Protein AF-A0A9D7DBP1-F1 (afdb_monomer)

pLDDT: mean 87.7, std 11.53, range [38.97, 98.25]

Mean predicted aligned error: 14.3 Å

Solvent-accessible surface area (backbone atoms only — not comparable to full-atom values): 16448 Å² total; per-residue (Å²): 89,80,49,74,50,69,28,74,46,27,30,37,37,44,31,25,43,90,39,35,78,33,40,24,27,38,41,32,28,29,70,53,97,92,58,66,43,83,74,48,59,26,64,60,28,88,97,28,53,55,38,5,14,44,38,73,47,80,33,54,60,76,40,60,34,39,37,38,47,46,36,55,91,85,42,74,72,65,67,38,83,46,77,49,76,42,78,55,76,68,66,42,81,23,35,36,68,91,45,38,45,77,52,73,73,30,50,72,94,57,80,75,63,44,80,48,57,30,51,51,27,76,63,85,84,74,83,60,53,89,86,43,70,82,60,59,80,19,34,30,24,30,30,37,54,42,51,74,12,43,49,34,39,41,41,52,44,56,67,68,15,74,49,36,24,42,34,39,26,60,46,73,92,70,53,69,64,73,54,66,48,74,73,52,82,58,70,42,81,43,81,48,65,53,63,34,62,35,36,41,40,40,31,34,66,27,82,87,32,30,28,33,28,37,40,35,44,26,22,54,60,70,78,61,72,66,65,51,46,30,86,82,69,46,71,49,46,70,39,57,68,70,20,65,48,56,37,34,41,33,57,32,49,84,36,54,32,41,33,37,21,44,88,87,66,51,78,78,48,74,46,72,38,82,74,34,52,56,45,77,43,81,43,65,87,56,68,66,45,65,37,38,35,22,37,72,85,40,62,48,50,69,46,38,36,94

Nearest PDB structures (foldseek):
  5iku-assembly1_A  TM=4.385E-01  e=2.210E-08  Hathewaya histolytica
  5sv5-assembly1_A  TM=7.227E-01  e=1.924E-04  Bacillus anthracis
  1nqj-assembly2_B  TM=7.139E-01  e=4.501E-03  Hathewaya histolytica
  1spp-assembly1_B  TM=4.708E-01  e=6.403E-02  Sus scrofa
  8ivx-assembly1_A  TM=1.926E-01  e=3.892E-02  Homo sapiens

Secondary structure (DSSP, 8-state):
-EEEEE--SSEEEEE-TTS-SS-EEEEEEES-TTSPEEEEEESS-TT-TTS--EEEEE--TT-EEEEEEEESTT-------EEEEEPPPPPPTT-STTSPEEPPPEETT---PEEEE-TT------PPPTTSTTS--EEEEEEEE-TT-SEEEEEEEESSSS--EEEEES-SSS--EEEEESS--SPEEEE--TT-EEEEEEEE--TTS--EEEEEEEE--TTS------TTSPPPEEESSSBSSEEEEE--TT--EEEEEETT--EEEEEE-TT-S-EEEE-TTSPSEEEEEEETTEEEEEEEE-

Sequence (306 aa):
MWYNFIGTGDDVTMSTCSGTGFDTKISVFTGPCNALTCVSGSDDAPNCPGNGSSTVFHTIAGTEYFVMVHGYDQSQGAFTLTMTCTAPCAPVENDNCTNPTPLTLQLTGGCETSTGTNECAFATGVPNPPCDPWGNIVDTWYSFNSSWATNLTLSLEAVDAEFVNAAIYTACDAPEYIECWTGVDAPIALNVPANTELLLRIWNGGGVDAGTYNVCVEGDFNVGVSASTGSAGQLIQLYPVPVRDVLTAQPLDGIATLTVVDLQGRTLMSTSTNGLRSAQLDVNTLAPGSYVLLGDGSMVGRFVKE

Foldseek 3Di:
DKDKDFAAQWKKKKKQQVFDQEFKKKWKWFDDPVDTDTFDIFRADPPRPHNITMDIGGHDGGTMMMMDMDHDPHIDDDTDIDMDTDNQPDADQQLAQVRAAEAEAAAVVGDPWDKDWLARSPDDDDQDDPVCRPAQKRKGKYKYFQAQFQKKKKDKFDDQAPFKKKWKAQGRPDGPTQDIGDRDPGIDIGGHHHGGMMMMMMTDRPDNRTTMMIIHMYGPDCCPPPAPQAVPGDAWDWPDFQDEFKIKIFQNRNFQKKFKAAPVRDTDDMDGPNRHRMDIDGCNVPDFAKIFIAGPNHTRGIGTYD

Structure (mmCIF, N/CA/C/O backbone):
data_AF-A0A9D7DBP1-F1
#
_entry.id   AF-A0A9D7DBP1-F1
#
loop_
_atom_site.group_PDB
_atom_site.id
_atom_site.type_symbol
_atom_site.label_atom_id
_atom_site.label_alt_id
_atom_site.label_comp_id
_atom_site.label_asym_id
_atom_site.label_entity_id
_atom_site.label_seq_id
_atom_site.pdbx_PDB_ins_code
_atom_site.Cartn_x
_atom_site.Cartn_y
_atom_site.Cartn_z
_atom_site.occupancy
_atom_site.B_iso_or_equiv
_atom_site.auth_seq_i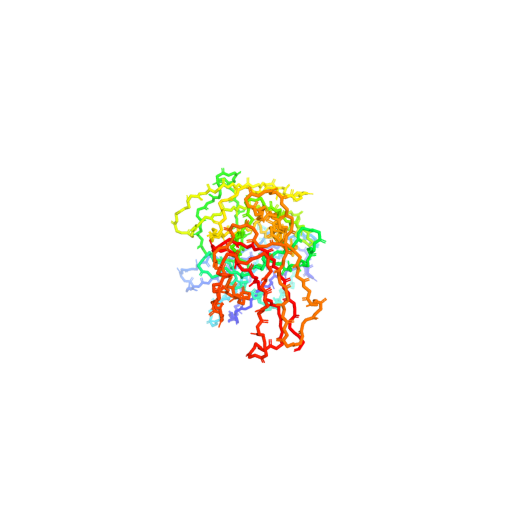d
_atom_site.auth_comp_id
_atom_site.auth_asym_id
_atom_site.auth_atom_id
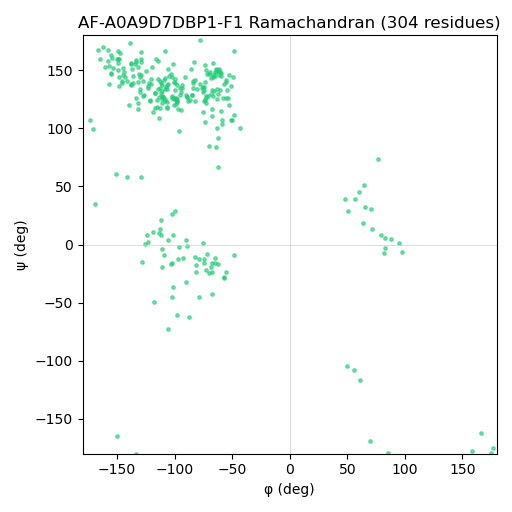_atom_site.pdbx_PDB_model_num
ATOM 1 N N . MET A 1 1 ? 18.902 -3.011 -37.489 1.00 93.88 1 MET A N 1
ATOM 2 C CA . MET A 1 1 ? 19.910 -3.877 -36.841 1.00 93.88 1 MET A CA 1
ATOM 3 C C . MET A 1 1 ? 19.234 -4.690 -35.752 1.00 93.88 1 MET A C 1
ATOM 5 O O . MET A 1 1 ? 18.354 -4.147 -35.097 1.00 93.88 1 MET A O 1
ATOM 9 N N . TRP A 1 2 ? 19.620 -5.955 -35.578 1.00 96.19 2 TRP A N 1
ATOM 10 C CA . TRP A 1 2 ? 19.076 -6.847 -34.547 1.00 96.19 2 TRP A CA 1
ATOM 11 C C . TRP A 1 2 ? 20.134 -7.163 -33.491 1.00 96.19 2 TRP A C 1
ATOM 13 O O . TRP A 1 2 ? 21.287 -7.419 -33.836 1.00 96.19 2 TRP A O 1
ATOM 23 N N . TYR A 1 3 ? 19.713 -7.176 -32.233 1.00 97.62 3 TYR A N 1
ATOM 24 C CA . TYR A 1 3 ? 20.490 -7.565 -31.060 1.00 97.62 3 TYR A CA 1
ATOM 25 C C . TYR A 1 3 ? 19.686 -8.587 -30.255 1.00 97.62 3 TYR A C 1
ATOM 27 O O . TYR A 1 3 ? 18.460 -8.617 -30.366 1.00 97.62 3 TYR A O 1
ATOM 35 N N . ASN A 1 4 ? 20.348 -9.404 -29.439 1.00 96.88 4 ASN A N 1
ATOM 36 C CA . ASN A 1 4 ? 19.671 -10.251 -28.463 1.00 96.88 4 ASN A CA 1
ATOM 37 C C . ASN A 1 4 ? 20.348 -10.174 -27.095 1.00 96.88 4 ASN A C 1
ATOM 39 O O . ASN A 1 4 ? 21.507 -9.773 -26.976 1.00 96.88 4 ASN A O 1
ATOM 43 N N . PHE A 1 5 ? 19.594 -10.534 -26.064 1.00 97.62 5 PHE A N 1
ATOM 44 C CA . PHE A 1 5 ? 20.104 -10.721 -24.714 1.00 97.62 5 PHE A CA 1
ATOM 45 C C . PHE A 1 5 ? 19.199 -11.689 -23.942 1.00 97.62 5 PHE A C 1
ATOM 47 O O . PHE A 1 5 ? 18.061 -11.947 -24.341 1.00 97.62 5 PHE A O 1
ATOM 54 N N . ILE A 1 6 ? 19.713 -12.226 -22.836 1.00 97.81 6 ILE A N 1
ATOM 55 C CA . ILE A 1 6 ? 18.945 -13.072 -21.919 1.00 97.81 6 ILE A CA 1
ATOM 56 C C . ILE A 1 6 ? 18.479 -12.218 -20.742 1.00 97.81 6 ILE A C 1
ATOM 58 O O . ILE A 1 6 ? 19.299 -11.570 -20.092 1.00 97.81 6 ILE A O 1
ATOM 62 N N . GLY A 1 7 ? 17.174 -12.224 -20.481 1.00 96.56 7 GLY A N 1
ATOM 63 C CA . GLY A 1 7 ? 16.564 -11.530 -19.354 1.00 96.56 7 GLY A CA 1
ATOM 64 C C . GLY A 1 7 ? 17.073 -12.049 -18.014 1.00 96.56 7 GLY A C 1
ATOM 65 O O . GLY A 1 7 ? 17.350 -13.242 -17.855 1.00 96.56 7 GLY A O 1
ATOM 66 N N . THR A 1 8 ? 17.180 -11.151 -17.042 1.00 95.62 8 THR A N 1
ATOM 67 C CA . THR A 1 8 ? 17.675 -11.445 -15.688 1.00 95.62 8 THR A CA 1
ATOM 68 C C . THR A 1 8 ? 16.579 -11.394 -14.629 1.00 95.62 8 THR A C 1
ATOM 70 O O . THR A 1 8 ? 16.828 -11.825 -13.508 1.00 95.62 8 THR A O 1
ATOM 73 N N . GLY A 1 9 ? 15.371 -10.933 -14.973 1.00 90.69 9 GLY A N 1
ATOM 74 C CA . GLY A 1 9 ? 14.370 -10.531 -13.979 1.00 90.69 9 GLY A CA 1
ATOM 75 C C . GLY A 1 9 ? 14.352 -9.020 -13.739 1.00 90.69 9 GLY A C 1
ATOM 76 O O . GLY A 1 9 ? 13.499 -8.535 -13.011 1.00 90.69 9 GLY A O 1
ATOM 77 N N . ASP A 1 10 ? 15.295 -8.286 -14.333 1.00 94.19 10 ASP A N 1
ATOM 78 C CA . ASP A 1 10 ? 15.420 -6.839 -14.184 1.00 94.19 10 ASP A CA 1
ATOM 79 C C . ASP A 1 10 ? 14.497 -6.082 -15.140 1.00 94.19 10 ASP A C 1
ATOM 81 O O . ASP A 1 10 ? 14.135 -6.587 -16.214 1.00 94.19 10 ASP A O 1
ATOM 85 N N . ASP A 1 11 ? 14.191 -4.838 -14.775 1.00 93.31 11 ASP A N 1
ATOM 86 C CA . ASP A 1 11 ? 13.673 -3.853 -15.712 1.00 93.31 11 ASP A CA 1
ATOM 87 C C . ASP A 1 11 ? 14.821 -3.377 -16.598 1.00 93.31 11 ASP A C 1
ATOM 89 O O . ASP A 1 11 ? 15.872 -2.916 -16.140 1.00 93.31 11 ASP A O 1
ATOM 93 N N . VAL A 1 12 ? 14.628 -3.526 -17.903 1.00 96.50 12 VAL A N 1
ATOM 94 C CA . VAL A 1 12 ? 15.635 -3.209 -18.907 1.00 96.50 12 VAL A CA 1
ATOM 95 C C . VAL A 1 12 ? 15.216 -1.958 -19.653 1.00 96.50 12 VAL A C 1
ATOM 97 O O . VAL A 1 12 ? 14.159 -1.915 -20.279 1.00 96.50 12 VAL A O 1
ATOM 100 N N . THR A 1 13 ? 16.091 -0.955 -19.639 1.00 96.44 13 THR A N 1
ATOM 101 C CA . THR A 1 13 ? 15.972 0.230 -20.489 1.00 96.44 13 THR A CA 1
ATOM 102 C C . THR A 1 13 ? 16.858 0.075 -21.716 1.00 96.44 13 THR A C 1
ATOM 104 O O . THR A 1 13 ? 18.071 -0.108 -21.597 1.00 96.44 13 THR A O 1
ATOM 107 N N . MET A 1 14 ? 16.258 0.184 -22.899 1.00 96.94 14 MET A N 1
ATOM 108 C CA . MET A 1 14 ? 16.947 0.249 -24.189 1.00 96.94 14 MET A CA 1
ATOM 109 C C . MET A 1 14 ? 16.835 1.667 -24.735 1.00 96.94 14 MET A C 1
ATOM 111 O O . MET A 1 14 ? 15.721 2.164 -24.877 1.00 96.94 14 MET A O 1
ATOM 115 N N . SER A 1 15 ? 17.959 2.308 -25.063 1.00 96.56 15 SER A N 1
ATOM 116 C CA . SER A 1 15 ? 17.975 3.709 -25.506 1.00 96.56 15 SER A CA 1
ATOM 117 C C . SER A 1 15 ? 18.984 3.976 -26.622 1.00 96.56 15 SER A C 1
ATOM 119 O O . SER A 1 15 ? 20.100 3.458 -26.596 1.00 96.56 15 SER A O 1
ATOM 121 N N . THR A 1 16 ? 18.605 4.816 -27.588 1.00 96.12 16 THR A N 1
ATOM 122 C CA . THR A 1 16 ? 19.492 5.376 -28.624 1.00 96.12 16 THR A CA 1
ATOM 123 C C . THR A 1 16 ? 19.835 6.853 -28.403 1.00 96.12 16 THR A C 1
ATOM 125 O O . THR A 1 16 ? 20.536 7.469 -29.210 1.00 96.12 16 THR A O 1
ATOM 128 N N . CYS A 1 17 ? 19.383 7.437 -27.291 1.00 93.94 17 CYS A N 1
ATOM 129 C CA . CYS A 1 17 ? 19.387 8.885 -27.073 1.00 93.94 17 CYS A CA 1
ATOM 130 C C . CYS A 1 17 ? 20.786 9.504 -26.909 1.00 93.94 17 CYS A C 1
ATOM 132 O O . CYS A 1 17 ? 20.955 10.706 -27.089 1.00 93.94 17 CYS A O 1
ATOM 134 N N . SER A 1 18 ? 21.801 8.702 -26.581 1.00 87.75 18 SER A N 1
ATOM 135 C CA . SER A 1 18 ? 23.173 9.169 -26.337 1.00 87.75 18 SER A CA 1
ATOM 136 C C . SER A 1 18 ? 24.056 9.220 -27.589 1.00 87.75 18 SER A C 1
ATOM 138 O O . SER A 1 18 ? 25.216 9.626 -27.499 1.00 87.75 18 SER A O 1
ATOM 140 N N . GLY A 1 19 ? 23.552 8.821 -28.762 1.00 78.62 19 GLY A N 1
ATOM 141 C CA . GLY A 1 19 ? 24.409 8.731 -29.943 1.00 78.62 19 GLY A CA 1
ATOM 142 C C . GLY A 1 19 ? 23.701 8.514 -31.266 1.00 78.62 19 GLY A C 1
ATOM 143 O O . GLY A 1 19 ? 24.259 7.810 -32.101 1.00 78.62 19 GLY A O 1
ATOM 144 N N . THR A 1 20 ? 22.508 9.077 -31.471 1.00 83.25 20 THR A N 1
ATOM 145 C CA . THR A 1 20 ? 21.853 9.064 -32.787 1.00 83.25 20 THR A CA 1
ATOM 146 C C . THR A 1 20 ? 21.982 10.404 -33.516 1.00 83.25 20 THR A C 1
ATOM 148 O O . THR A 1 20 ? 21.974 11.470 -32.903 1.00 83.25 20 THR A O 1
ATOM 151 N N . GLY A 1 21 ? 22.121 10.340 -34.843 1.00 82.81 21 GLY A N 1
ATOM 152 C CA . GLY A 1 21 ? 22.032 11.492 -35.749 1.00 82.81 21 GLY A CA 1
ATOM 153 C C . GLY A 1 21 ? 20.802 11.459 -36.662 1.00 82.81 21 GLY A C 1
ATOM 154 O O . GLY A 1 21 ? 20.735 12.238 -37.610 1.00 82.81 21 GLY A O 1
ATOM 155 N N . PHE A 1 22 ? 19.880 10.524 -36.428 1.00 90.25 22 PHE A N 1
ATOM 156 C CA . PHE A 1 22 ? 18.672 10.318 -37.219 1.00 90.25 22 PHE A CA 1
ATOM 157 C C . PHE A 1 22 ? 17.536 9.774 -36.349 1.00 90.25 22 PHE A C 1
ATOM 159 O O . PHE A 1 22 ? 17.764 9.285 -35.244 1.00 90.25 22 PHE A O 1
ATOM 166 N N . ASP A 1 23 ? 16.334 9.819 -36.905 1.00 93.38 23 ASP A N 1
ATOM 167 C CA . ASP A 1 23 ? 15.114 9.337 -36.274 1.00 93.38 23 ASP A CA 1
ATOM 168 C C . ASP A 1 23 ? 15.134 7.806 -36.121 1.00 93.38 23 ASP A C 1
ATOM 170 O O . ASP A 1 23 ? 15.130 7.066 -37.114 1.00 93.38 23 ASP A O 1
ATOM 174 N N . THR A 1 24 ? 15.242 7.340 -34.874 1.00 95.69 24 THR A N 1
ATOM 175 C CA . THR A 1 24 ? 15.404 5.919 -34.530 1.00 95.69 24 THR A CA 1
ATOM 176 C C . THR A 1 24 ? 14.147 5.356 -33.895 1.00 95.69 24 THR A C 1
ATOM 178 O O . THR A 1 24 ? 13.570 5.984 -33.022 1.00 95.69 24 THR A O 1
ATOM 181 N N . LYS A 1 25 ? 13.841 4.097 -34.210 1.00 96.69 25 LYS A N 1
ATOM 182 C CA . LYS A 1 25 ? 12.832 3.247 -33.580 1.00 96.69 25 LYS A CA 1
ATOM 183 C C . LYS A 1 25 ? 13.479 2.062 -32.874 1.00 96.69 25 LYS A C 1
ATOM 185 O O . LYS A 1 25 ? 14.413 1.444 -33.397 1.00 96.69 25 LYS A O 1
ATOM 190 N N . ILE A 1 26 ? 12.926 1.691 -31.723 1.00 97.75 26 ILE A N 1
ATOM 191 C CA . ILE A 1 26 ? 13.250 0.458 -30.998 1.00 97.75 26 ILE A CA 1
ATOM 192 C C . ILE A 1 26 ? 12.014 -0.441 -30.988 1.00 97.75 26 ILE A C 1
ATOM 194 O O . ILE A 1 26 ? 10.904 -0.001 -30.700 1.00 97.75 26 ILE A O 1
ATOM 198 N N . SER A 1 27 ? 12.196 -1.724 -31.281 1.00 97.75 27 SER A N 1
ATOM 199 C CA . SER A 1 27 ? 11.158 -2.745 -31.118 1.00 97.75 27 SER A CA 1
ATOM 200 C C . SER A 1 27 ? 11.751 -3.958 -30.416 1.00 97.75 27 SER A C 1
ATOM 202 O O . SER A 1 27 ? 12.778 -4.481 -30.844 1.00 97.75 27 SER A O 1
ATOM 204 N N . VAL A 1 28 ? 11.126 -4.382 -29.324 1.00 98.25 28 VAL A N 1
ATOM 205 C CA . VAL A 1 28 ? 11.585 -5.470 -28.462 1.00 98.25 28 VAL A CA 1
ATOM 206 C C . VAL A 1 28 ? 10.619 -6.635 -28.587 1.00 98.25 28 VAL A C 1
ATOM 208 O O . VAL A 1 28 ? 9.407 -6.467 -28.452 1.00 98.25 28 VAL A O 1
ATOM 211 N N . PHE A 1 29 ? 11.160 -7.825 -28.810 1.00 98.25 29 PHE A N 1
ATOM 212 C CA . PHE A 1 29 ? 10.401 -9.049 -28.998 1.00 98.25 29 PHE A CA 1
ATOM 213 C C . PHE A 1 29 ? 10.906 -10.173 -28.099 1.00 98.25 29 PHE A C 1
ATOM 215 O O . PHE A 1 29 ? 12.057 -10.175 -27.670 1.00 98.25 29 PHE A O 1
ATOM 222 N N . THR A 1 30 ? 10.057 -11.169 -27.883 1.00 97.94 30 THR A N 1
ATOM 223 C CA . THR A 1 30 ? 10.429 -12.488 -27.360 1.00 97.94 30 THR A CA 1
ATOM 224 C C . THR A 1 30 ? 9.760 -13.585 -28.194 1.00 97.94 30 THR A C 1
ATOM 226 O O . THR A 1 30 ? 9.030 -13.295 -29.143 1.00 97.94 30 THR A O 1
ATOM 229 N N . GLY A 1 31 ? 9.993 -14.848 -27.850 1.00 95.75 31 GLY A N 1
ATOM 230 C CA . GLY A 1 31 ? 9.491 -16.001 -28.591 1.00 95.75 31 GLY A CA 1
ATOM 231 C C . GLY A 1 31 ? 10.401 -16.405 -29.756 1.00 95.75 31 GLY A C 1
ATOM 232 O O . GLY A 1 31 ? 11.470 -15.831 -29.958 1.00 95.75 31 GLY A O 1
ATOM 233 N N . PRO A 1 32 ? 10.021 -17.442 -30.516 1.00 93.38 32 PRO A N 1
ATOM 234 C CA . PRO A 1 32 ? 10.853 -17.961 -31.593 1.00 93.38 32 PRO A CA 1
ATOM 235 C C . PRO A 1 32 ? 10.858 -17.013 -32.803 1.00 93.38 32 PRO A C 1
ATOM 237 O O . PRO A 1 32 ? 9.886 -16.305 -33.059 1.00 93.38 32 PRO A O 1
ATOM 240 N N . CYS A 1 33 ? 11.916 -17.055 -33.620 1.00 89.50 33 CYS A N 1
ATOM 241 C CA . CYS A 1 33 ? 12.099 -16.154 -34.772 1.00 89.50 33 CYS A CA 1
ATOM 242 C C . CYS A 1 33 ? 10.937 -16.143 -35.787 1.00 89.50 33 CYS A C 1
ATOM 244 O O . CYS A 1 33 ? 10.790 -15.186 -36.541 1.00 89.50 33 CYS A O 1
ATOM 246 N N . ASN A 1 34 ? 10.137 -17.209 -35.851 1.00 92.56 34 ASN A N 1
ATOM 247 C CA . ASN A 1 34 ? 8.985 -17.342 -36.749 1.00 92.56 34 ASN A CA 1
ATOM 248 C C . ASN A 1 34 ? 7.636 -16.984 -36.096 1.00 92.56 34 ASN A C 1
ATOM 250 O O . ASN A 1 34 ? 6.613 -17.039 -36.775 1.00 92.56 34 ASN A O 1
ATOM 254 N N . ALA A 1 35 ? 7.623 -16.647 -34.807 1.00 94.94 35 ALA A N 1
ATOM 255 C CA . ALA A 1 35 ? 6.438 -16.231 -34.063 1.00 94.94 35 ALA A CA 1
ATOM 256 C C . ALA A 1 35 ? 6.842 -15.267 -32.935 1.00 94.94 35 ALA A C 1
ATOM 258 O O . ALA A 1 35 ? 6.667 -15.559 -31.753 1.00 94.94 35 ALA A O 1
ATOM 259 N N . LEU A 1 36 ? 7.432 -14.133 -33.323 1.00 96.00 36 LEU A N 1
ATOM 260 C CA . LEU A 1 36 ? 7.842 -13.089 -32.389 1.00 96.00 36 LEU A CA 1
ATOM 261 C C . LEU A 1 36 ? 6.620 -12.455 -31.713 1.00 96.00 36 LEU A C 1
ATOM 263 O O . LEU A 1 36 ? 5.679 -12.025 -32.382 1.00 96.00 36 LEU A O 1
ATOM 267 N N . THR A 1 37 ? 6.682 -12.332 -30.392 1.00 97.50 37 THR A N 1
ATOM 268 C CA . THR A 1 37 ? 5.724 -11.587 -29.572 1.00 97.50 37 THR A CA 1
ATOM 269 C C . THR A 1 37 ? 6.326 -10.233 -29.233 1.00 97.50 37 THR A C 1
ATOM 271 O O . THR A 1 37 ? 7.429 -10.173 -28.693 1.00 97.50 37 THR A O 1
ATOM 274 N N . CYS A 1 38 ? 5.620 -9.146 -29.549 1.00 96.56 38 CYS A N 1
ATOM 275 C CA . CYS A 1 38 ? 6.043 -7.798 -29.169 1.00 96.56 38 CYS A CA 1
ATOM 276 C C . CYS A 1 38 ? 5.973 -7.642 -27.644 1.00 96.56 38 CYS A C 1
ATOM 278 O O . CYS A 1 38 ? 4.940 -7.928 -27.045 1.00 96.56 38 CYS A O 1
ATOM 280 N N . VAL A 1 39 ? 7.076 -7.201 -27.044 1.00 96.75 39 VAL A N 1
ATOM 281 C CA . VAL A 1 39 ? 7.201 -6.936 -25.604 1.00 96.75 39 VAL A CA 1
ATOM 282 C C . VAL A 1 39 ? 7.113 -5.439 -25.346 1.00 96.75 39 VAL A C 1
ATOM 284 O O . VAL A 1 39 ? 6.412 -5.014 -24.437 1.00 96.75 39 VAL A O 1
ATOM 287 N N . SER A 1 40 ? 7.825 -4.639 -26.144 1.00 97.12 40 SER A N 1
ATOM 288 C CA . SER A 1 40 ? 7.832 -3.184 -26.014 1.00 97.12 40 SER A CA 1
ATOM 289 C C . SER A 1 40 ? 8.359 -2.506 -27.280 1.00 97.12 40 SER A C 1
ATOM 291 O O . SER A 1 40 ? 8.903 -3.156 -28.176 1.00 97.12 40 SER A O 1
ATOM 293 N N . GLY A 1 41 ? 8.229 -1.187 -27.366 1.00 95.94 41 GLY A N 1
ATOM 294 C CA . GLY A 1 41 ? 8.771 -0.395 -28.463 1.00 95.94 41 GLY A CA 1
ATOM 295 C C . GLY A 1 41 ? 8.782 1.098 -28.165 1.00 95.94 41 GLY A C 1
ATOM 296 O O . GLY A 1 41 ? 8.197 1.550 -27.185 1.00 95.94 41 GLY A O 1
ATOM 297 N N . SER A 1 42 ? 9.490 1.853 -29.000 1.00 96.69 42 SER A N 1
ATOM 298 C CA . SER A 1 42 ? 9.555 3.314 -28.952 1.00 96.69 42 SER A CA 1
ATOM 299 C C . SER A 1 42 ? 9.902 3.861 -30.335 1.00 96.69 42 SER A C 1
ATOM 301 O O . SER A 1 42 ? 10.586 3.185 -31.107 1.00 96.69 42 SER A O 1
ATOM 303 N N . ASP A 1 43 ? 9.382 5.045 -30.642 1.00 92.81 43 ASP A N 1
ATOM 304 C CA . ASP A 1 43 ? 9.574 5.764 -31.912 1.00 92.81 43 ASP A CA 1
ATOM 305 C C . ASP A 1 43 ? 10.044 7.205 -31.708 1.00 92.81 43 ASP A C 1
ATOM 307 O O . ASP A 1 43 ? 10.499 7.819 -32.646 1.00 92.81 43 ASP A O 1
ATOM 311 N N . ASP A 1 44 ? 9.936 7.746 -30.497 1.00 92.44 44 ASP A N 1
ATOM 312 C CA . ASP A 1 44 ? 10.357 9.104 -30.164 1.00 92.44 44 ASP A CA 1
ATOM 313 C C . ASP A 1 44 ? 10.272 9.239 -28.646 1.00 92.44 44 ASP A C 1
ATOM 315 O O . ASP A 1 44 ? 9.189 9.399 -28.074 1.00 92.44 44 ASP A O 1
ATOM 319 N N . ALA A 1 45 ? 11.403 9.117 -27.957 1.00 91.25 45 ALA A N 1
ATOM 320 C CA . ALA A 1 45 ? 11.408 9.253 -26.510 1.00 91.25 45 ALA A CA 1
ATOM 321 C C . ALA A 1 45 ? 11.491 10.730 -26.084 1.00 91.25 45 ALA A C 1
ATOM 323 O O . ALA A 1 45 ? 12.261 11.509 -26.659 1.00 91.25 45 ALA A O 1
ATOM 324 N N . PRO A 1 46 ? 10.755 11.131 -25.029 1.00 87.62 46 PRO A N 1
ATOM 325 C CA . PRO A 1 46 ? 10.884 12.460 -24.450 1.00 87.62 46 PRO A CA 1
ATOM 326 C C . PRO A 1 46 ? 12.334 12.753 -24.054 1.00 87.62 46 PRO A C 1
ATOM 328 O O . PRO A 1 46 ? 13.027 11.892 -23.513 1.00 87.62 46 PRO A O 1
ATOM 331 N N . ASN A 1 47 ? 12.777 13.993 -24.273 1.00 85.81 47 ASN A N 1
ATOM 332 C CA . ASN A 1 47 ? 14.121 14.475 -23.922 1.00 85.81 47 ASN A CA 1
ATOM 333 C C . ASN A 1 47 ? 15.283 13.778 -24.654 1.00 85.81 47 ASN A C 1
ATOM 335 O O . ASN A 1 47 ? 16.435 13.903 -24.233 1.00 85.81 47 ASN A O 1
ATOM 339 N N . CYS A 1 48 ? 15.014 13.096 -25.769 1.00 88.94 48 CYS A N 1
ATOM 340 C CA . CYS A 1 48 ? 16.049 12.492 -26.597 1.00 88.94 48 CYS A CA 1
ATOM 341 C C . CYS A 1 48 ? 16.396 13.379 -27.804 1.00 88.94 48 CYS A C 1
ATOM 343 O O . CYS A 1 48 ? 15.513 13.734 -28.588 1.00 88.94 48 CYS A O 1
ATOM 345 N N . PRO A 1 49 ? 17.673 13.764 -27.988 1.00 85.50 49 PRO A N 1
ATOM 346 C CA . PRO A 1 49 ? 18.073 14.579 -29.126 1.00 85.50 49 PRO A CA 1
ATOM 347 C C . PRO A 1 49 ? 17.925 13.802 -30.440 1.00 85.50 49 PRO A C 1
ATOM 349 O O . PRO A 1 49 ? 18.206 12.607 -30.497 1.00 85.50 49 PRO A O 1
ATOM 352 N N . GLY A 1 50 ? 17.525 14.506 -31.503 1.00 83.12 50 GLY A N 1
ATOM 353 C CA . GLY A 1 50 ? 17.504 13.963 -32.863 1.00 83.12 50 GLY A CA 1
ATOM 354 C C . GLY A 1 50 ? 16.514 12.818 -33.082 1.00 83.12 50 GLY A C 1
ATOM 355 O O . GLY A 1 50 ? 16.822 11.949 -33.891 1.00 83.12 50 GLY A O 1
ATOM 356 N N . ASN A 1 51 ? 15.374 12.818 -32.378 1.00 91.31 51 ASN A N 1
ATOM 357 C CA . ASN A 1 51 ? 14.354 11.762 -32.455 1.00 91.31 51 ASN A CA 1
ATOM 358 C C . ASN A 1 51 ? 14.924 10.390 -32.039 1.00 91.31 51 ASN A C 1
ATOM 360 O O . ASN A 1 51 ? 14.802 9.359 -32.705 1.00 91.31 51 ASN A O 1
ATOM 364 N N . GLY A 1 52 ? 15.667 10.402 -30.928 1.00 93.69 52 GLY A N 1
ATOM 365 C CA . GLY A 1 52 ? 16.139 9.186 -30.278 1.00 93.69 52 GLY A CA 1
ATOM 366 C C . GLY A 1 52 ? 14.991 8.425 -29.618 1.00 93.69 52 GLY A C 1
ATOM 367 O O . GLY A 1 52 ? 14.069 9.023 -29.071 1.00 93.69 52 GLY A O 1
ATOM 368 N N . SER A 1 53 ? 15.091 7.100 -29.606 1.00 96.31 53 SER A N 1
ATOM 369 C CA . SER A 1 53 ? 14.115 6.210 -28.984 1.00 96.31 53 SER A CA 1
ATOM 370 C C . SER A 1 53 ? 14.616 5.671 -27.650 1.00 96.31 53 SER A C 1
ATOM 372 O O . SER A 1 53 ? 15.805 5.407 -27.464 1.00 96.31 53 SER A O 1
ATOM 374 N N . SER A 1 54 ? 13.689 5.461 -26.721 1.00 96.19 54 SER A N 1
ATOM 375 C CA . SER A 1 54 ? 13.946 4.845 -25.420 1.00 96.19 54 SER A CA 1
ATOM 376 C C . SER A 1 54 ? 12.721 4.076 -24.955 1.00 96.19 54 SER A C 1
ATOM 378 O O . SER A 1 54 ? 11.599 4.565 -25.086 1.00 96.19 54 SER A O 1
ATOM 380 N N . THR A 1 55 ? 12.925 2.876 -24.422 1.00 95.75 55 THR A N 1
ATOM 381 C CA . THR A 1 55 ? 11.850 2.035 -23.890 1.00 95.75 55 THR A CA 1
ATOM 382 C C . THR A 1 55 ? 12.312 1.252 -22.668 1.00 95.75 55 THR A C 1
ATOM 384 O O . THR A 1 55 ? 13.476 0.853 -22.603 1.00 95.75 55 THR A O 1
ATOM 387 N N . VAL A 1 56 ? 11.399 1.034 -21.721 1.00 94.12 56 VAL A N 1
ATOM 388 C CA . VAL A 1 56 ? 11.613 0.248 -20.500 1.00 94.12 56 VAL A CA 1
ATOM 389 C C . VAL A 1 56 ? 10.627 -0.912 -20.487 1.00 94.12 56 VAL A C 1
ATOM 391 O O . VAL A 1 56 ? 9.472 -0.745 -20.878 1.00 94.12 56 VAL A O 1
ATOM 394 N N . PHE A 1 57 ? 11.083 -2.095 -20.087 1.00 93.69 57 PHE A N 1
ATOM 395 C CA . PHE A 1 57 ? 10.237 -3.278 -19.955 1.00 93.69 57 PHE A CA 1
ATOM 396 C C . PHE A 1 57 ? 10.823 -4.264 -18.944 1.00 93.69 57 PHE A C 1
ATOM 398 O O . PHE A 1 57 ? 12.042 -4.413 -18.841 1.00 93.69 57 PHE A O 1
ATOM 405 N N . HIS A 1 58 ? 9.937 -4.967 -18.243 1.00 92.19 58 HIS A N 1
ATOM 406 C CA . HIS A 1 58 ? 10.313 -6.022 -17.312 1.00 92.19 58 HIS A CA 1
ATOM 407 C C . HIS A 1 58 ? 10.730 -7.294 -18.057 1.00 92.19 58 HIS A C 1
ATOM 409 O O . HIS A 1 58 ? 10.061 -7.721 -19.008 1.00 92.19 58 HIS A O 1
ATOM 415 N N . THR A 1 59 ? 11.827 -7.920 -17.629 1.00 95.06 59 THR A N 1
ATOM 416 C CA . THR A 1 59 ? 12.319 -9.164 -18.234 1.00 95.06 59 THR A CA 1
ATOM 417 C C . THR A 1 59 ? 12.031 -10.380 -17.372 1.00 95.06 59 THR A C 1
ATOM 419 O O . THR A 1 59 ? 12.122 -10.330 -16.156 1.00 95.06 59 THR A O 1
ATOM 422 N N . ILE A 1 60 ? 11.749 -11.519 -18.000 1.00 94.31 60 ILE A N 1
ATOM 423 C CA . ILE A 1 60 ? 11.665 -12.806 -17.309 1.00 94.31 60 ILE A CA 1
ATOM 424 C C . ILE A 1 60 ? 13.060 -13.435 -17.299 1.00 94.31 60 ILE A C 1
ATOM 426 O O . ILE A 1 60 ? 13.677 -13.611 -18.356 1.00 94.31 60 ILE A O 1
ATOM 430 N N . ALA A 1 61 ? 13.545 -13.813 -16.114 1.00 95.50 61 ALA A N 1
ATOM 431 C CA . ALA A 1 61 ? 14.843 -14.460 -15.950 1.00 95.50 61 ALA A CA 1
ATOM 432 C C . ALA A 1 61 ? 14.976 -15.710 -16.845 1.00 95.50 61 ALA A C 1
ATOM 434 O O . ALA A 1 61 ? 14.137 -16.611 -16.814 1.00 95.50 61 ALA A O 1
ATOM 435 N N . GLY A 1 62 ? 16.032 -15.762 -17.659 1.00 96.81 62 GLY A N 1
ATOM 436 C CA . GLY A 1 62 ? 16.313 -16.867 -18.583 1.00 96.81 62 GLY A CA 1
ATOM 437 C C . GLY A 1 62 ? 15.574 -16.813 -19.927 1.00 96.81 62 GLY A C 1
ATOM 438 O O . GLY A 1 62 ? 15.823 -17.666 -20.777 1.00 96.81 62 GLY A O 1
ATOM 439 N N . THR A 1 63 ? 14.701 -15.827 -20.153 1.00 97.44 63 THR A N 1
ATOM 440 C CA . THR A 1 63 ? 14.006 -15.645 -21.439 1.00 97.44 63 THR A CA 1
ATOM 441 C C . THR A 1 63 ? 14.879 -14.861 -22.420 1.00 97.44 63 THR A C 1
ATOM 443 O O . THR A 1 63 ? 15.475 -13.853 -22.047 1.00 97.44 63 THR A O 1
ATOM 446 N N . GLU A 1 64 ? 14.969 -15.308 -23.677 1.00 97.69 64 GLU A N 1
ATOM 447 C CA . GLU A 1 64 ? 15.672 -14.566 -24.732 1.00 97.69 64 GLU A CA 1
ATOM 448 C C . GLU A 1 64 ? 14.783 -13.448 -25.297 1.00 97.69 64 GLU A C 1
ATOM 450 O O . GLU A 1 64 ? 13.602 -13.651 -25.607 1.00 97.69 64 GLU A O 1
ATOM 455 N N . TYR A 1 65 ? 15.375 -12.263 -25.438 1.00 98.12 65 TYR A N 1
ATOM 456 C CA . TYR A 1 65 ? 14.750 -11.082 -26.017 1.00 98.12 65 TYR A CA 1
ATOM 457 C C . TYR A 1 65 ? 15.533 -10.617 -27.242 1.00 98.12 65 TYR A C 1
ATOM 459 O O . TYR A 1 65 ? 16.765 -10.624 -27.249 1.00 98.12 65 TYR A O 1
ATOM 467 N N . PHE A 1 66 ? 14.810 -10.159 -28.261 1.00 98.00 66 PHE A N 1
ATOM 468 C CA . PHE A 1 66 ? 15.349 -9.625 -29.507 1.00 98.00 66 PHE A CA 1
ATOM 469 C C . PHE A 1 66 ? 15.021 -8.140 -29.621 1.00 98.00 66 PHE A C 1
ATOM 471 O O . PHE A 1 66 ? 13.859 -7.750 -29.540 1.00 98.00 66 PHE A O 1
ATOM 478 N N . VAL A 1 67 ? 16.033 -7.309 -29.850 1.00 98.00 67 VAL A N 1
ATOM 479 C CA . VAL A 1 67 ? 15.890 -5.858 -29.996 1.00 98.00 67 VAL A CA 1
ATOM 480 C C . VAL A 1 67 ? 16.205 -5.467 -31.432 1.00 98.00 67 VAL A C 1
ATOM 482 O O . VAL A 1 67 ? 17.328 -5.645 -31.906 1.00 98.00 67 VAL A O 1
ATOM 485 N N . MET A 1 68 ? 15.217 -4.912 -32.125 1.00 97.31 68 MET A N 1
ATOM 486 C CA . MET A 1 68 ? 15.381 -4.301 -33.436 1.00 97.31 68 MET A CA 1
ATOM 487 C C . MET A 1 68 ? 15.541 -2.791 -33.278 1.00 97.31 68 MET A C 1
ATOM 489 O O . MET A 1 68 ? 14.608 -2.112 -32.858 1.00 97.31 68 MET A O 1
ATOM 493 N N . VAL A 1 69 ? 16.700 -2.265 -33.674 1.00 96.75 69 VAL A N 1
ATOM 494 C CA . VAL A 1 69 ? 16.903 -0.824 -33.877 1.00 96.75 69 VAL A CA 1
ATOM 495 C C . VAL A 1 69 ? 16.770 -0.529 -35.363 1.00 96.75 69 VAL A C 1
ATOM 497 O O . VAL A 1 69 ? 17.497 -1.100 -36.185 1.00 96.75 69 VAL A O 1
ATOM 500 N N . HIS A 1 70 ? 15.836 0.334 -35.725 1.00 95.69 70 HIS A N 1
ATOM 501 C CA . HIS A 1 70 ? 15.557 0.730 -37.106 1.00 95.69 70 HIS A CA 1
ATOM 502 C C . HIS A 1 70 ? 15.301 2.233 -37.178 1.00 95.69 70 HIS A C 1
ATOM 504 O O . HIS A 1 70 ? 15.349 2.897 -36.153 1.00 95.69 70 HIS A O 1
ATOM 510 N N . GLY A 1 71 ? 15.153 2.791 -38.375 1.00 95.06 71 GLY A N 1
ATOM 511 C CA . GLY A 1 71 ? 14.855 4.213 -38.534 1.00 95.06 71 GLY A CA 1
ATOM 512 C C . GLY A 1 71 ? 13.386 4.448 -38.837 1.00 95.06 71 GLY A C 1
ATOM 513 O O . GLY A 1 71 ? 12.727 3.572 -39.402 1.00 95.06 71 GLY A O 1
ATOM 514 N N . TYR A 1 72 ? 12.885 5.637 -38.513 1.00 93.25 72 TYR A N 1
ATOM 515 C CA . TYR A 1 72 ? 11.597 6.081 -39.030 1.00 93.25 72 TYR A CA 1
ATOM 516 C C . TYR A 1 72 ? 11.640 6.198 -40.561 1.00 93.25 72 TYR A C 1
ATOM 518 O O . TYR A 1 72 ? 12.555 6.801 -41.133 1.00 93.25 72 TYR A O 1
ATOM 526 N N . ASP A 1 73 ? 10.659 5.588 -41.232 1.00 92.19 73 ASP A N 1
ATOM 527 C CA . ASP A 1 73 ? 10.604 5.396 -42.684 1.00 92.19 73 ASP A CA 1
ATOM 528 C C . ASP A 1 73 ? 11.899 4.807 -43.279 1.00 92.19 73 ASP A C 1
ATOM 530 O O . ASP A 1 73 ? 12.158 3.608 -43.184 1.00 92.19 73 ASP A O 1
ATOM 534 N N . GLN A 1 74 ? 12.700 5.643 -43.946 1.00 91.31 74 GLN A N 1
ATOM 535 C CA . GLN A 1 74 ? 13.957 5.262 -44.601 1.00 91.31 74 GLN A CA 1
ATOM 536 C C . GLN A 1 74 ? 15.180 5.903 -43.934 1.00 91.31 74 GLN A C 1
ATOM 538 O O . GLN A 1 74 ? 16.282 5.838 -44.490 1.00 91.31 74 GLN A O 1
ATOM 543 N N . SER A 1 75 ? 14.992 6.533 -42.769 1.00 93.38 75 SER A N 1
ATOM 544 C CA . SER A 1 75 ? 16.056 7.204 -42.028 1.00 93.38 75 SER A CA 1
ATOM 545 C C . SER A 1 75 ? 17.144 6.210 -41.640 1.00 93.38 75 SER A C 1
ATOM 547 O O . SER A 1 75 ? 16.881 5.103 -41.173 1.00 93.38 75 SER A O 1
ATOM 549 N N . GLN A 1 76 ? 18.390 6.594 -41.887 1.00 91.75 76 GLN A N 1
ATOM 550 C CA . GLN A 1 76 ? 19.561 5.750 -41.690 1.00 91.75 76 GLN A CA 1
ATOM 551 C C . GLN A 1 76 ? 20.712 6.609 -41.185 1.00 91.75 76 GLN A C 1
ATOM 553 O O . GLN A 1 76 ? 20.898 7.743 -41.626 1.00 91.75 76 GLN A O 1
ATOM 558 N N . GLY A 1 77 ? 21.528 6.040 -40.309 1.00 91.12 77 GLY A N 1
ATOM 559 C CA . GLY A 1 77 ? 22.708 6.710 -39.792 1.00 91.12 77 GLY A CA 1
ATOM 560 C C . GLY A 1 77 ? 23.421 5.877 -38.740 1.00 91.12 77 GLY A C 1
ATOM 561 O O . GLY A 1 77 ? 23.060 4.730 -38.466 1.00 91.12 77 GLY A O 1
ATOM 562 N N . ALA A 1 78 ? 24.456 6.471 -38.155 1.00 92.44 78 ALA A N 1
ATOM 563 C CA . ALA A 1 78 ? 25.103 5.905 -36.984 1.00 92.44 78 ALA A CA 1
ATOM 564 C C . ALA A 1 78 ? 24.203 6.087 -35.754 1.00 92.44 78 ALA A C 1
ATOM 566 O O . ALA A 1 78 ? 23.584 7.139 -35.585 1.00 92.44 78 ALA A O 1
ATOM 567 N N . PHE A 1 79 ? 24.156 5.059 -34.911 1.00 93.06 79 PHE A N 1
ATOM 568 C CA . PHE A 1 79 ? 23.490 5.089 -33.616 1.00 93.06 79 PHE A CA 1
ATOM 569 C C . PHE A 1 79 ? 24.362 4.395 -32.564 1.00 93.06 79 PHE A C 1
ATOM 571 O O . PHE A 1 79 ? 25.152 3.503 -32.887 1.00 93.06 79 PHE A O 1
ATOM 578 N N . THR A 1 80 ? 24.159 4.758 -31.303 1.00 94.81 80 THR A N 1
ATOM 579 C CA . THR A 1 80 ? 24.630 4.004 -30.136 1.00 94.81 80 THR A CA 1
ATOM 580 C C . THR A 1 80 ? 23.412 3.420 -29.443 1.00 94.81 80 THR A C 1
ATOM 582 O O . THR A 1 80 ? 22.508 4.174 -29.113 1.00 94.81 80 THR A O 1
ATOM 585 N N . LEU A 1 81 ? 23.378 2.105 -29.219 1.00 95.56 81 LEU A N 1
ATOM 586 C CA . LEU A 1 81 ? 22.365 1.462 -28.378 1.00 95.56 81 LEU A CA 1
ATOM 587 C C . LEU A 1 81 ? 22.953 1.235 -26.985 1.00 95.56 81 LEU A C 1
ATOM 589 O O . LEU A 1 81 ? 23.968 0.553 -26.846 1.00 95.56 81 LEU A O 1
ATOM 593 N N . THR A 1 82 ? 22.305 1.781 -25.965 1.00 96.19 82 THR A N 1
ATOM 594 C CA . THR A 1 82 ? 22.624 1.523 -24.561 1.00 96.19 82 THR A CA 1
ATOM 595 C C . THR A 1 82 ? 21.550 0.652 -23.934 1.00 96.19 82 THR A C 1
ATOM 597 O O . THR A 1 82 ? 20.361 0.911 -24.117 1.00 96.19 82 THR A O 1
ATOM 600 N N . MET A 1 83 ? 21.989 -0.344 -23.171 1.00 96.69 83 MET A N 1
ATOM 601 C CA . MET A 1 83 ? 21.150 -1.188 -22.333 1.00 96.69 83 MET A CA 1
ATOM 602 C C . MET A 1 83 ? 21.541 -0.949 -20.878 1.00 96.69 83 MET A C 1
ATOM 604 O O . MET A 1 83 ? 22.711 -1.110 -20.525 1.00 96.69 83 MET A O 1
ATOM 608 N N . THR A 1 84 ? 20.581 -0.580 -20.041 1.00 96.56 84 THR A N 1
ATOM 609 C CA . THR A 1 84 ? 20.768 -0.504 -18.589 1.00 96.56 84 THR A CA 1
ATOM 610 C C . THR A 1 84 ? 19.746 -1.394 -17.908 1.00 96.56 84 THR A C 1
ATOM 612 O O . THR A 1 84 ? 18.577 -1.387 -18.288 1.00 96.56 84 THR A O 1
ATOM 615 N N . CYS A 1 85 ? 20.195 -2.146 -16.909 1.00 94.75 85 CYS A N 1
ATOM 616 C CA . CYS A 1 85 ? 19.336 -2.981 -16.082 1.00 94.75 85 CYS A CA 1
ATOM 617 C C . CYS A 1 85 ? 19.201 -2.336 -14.710 1.00 94.75 85 CYS A C 1
ATOM 619 O O . CYS A 1 85 ? 20.205 -1.944 -14.107 1.00 94.75 85 CYS A O 1
ATOM 621 N N . THR A 1 86 ? 17.980 -2.269 -14.213 1.00 93.00 86 THR A N 1
ATOM 622 C CA . THR A 1 86 ? 17.679 -1.924 -12.829 1.00 93.00 86 THR A CA 1
ATOM 623 C C . THR A 1 86 ? 16.873 -3.060 -12.240 1.00 93.00 86 THR A C 1
ATOM 625 O O . THR A 1 86 ? 15.952 -3.554 -12.890 1.00 93.00 86 THR A O 1
ATOM 628 N N . ALA A 1 87 ? 17.221 -3.478 -11.023 1.00 87.12 87 ALA A N 1
ATOM 629 C CA . ALA A 1 87 ? 16.391 -4.430 -10.299 1.00 87.12 87 ALA A CA 1
ATOM 630 C C . ALA A 1 87 ? 14.946 -3.910 -10.294 1.00 87.12 87 ALA A C 1
ATOM 632 O O . ALA A 1 87 ? 14.762 -2.701 -10.096 1.00 87.12 87 ALA A O 1
ATOM 633 N N . PRO A 1 88 ? 13.949 -4.778 -10.535 1.00 80.75 88 PRO A N 1
ATOM 634 C CA . PRO A 1 88 ? 12.577 -4.343 -10.416 1.00 80.75 88 PRO A CA 1
ATOM 635 C C . PRO A 1 88 ? 12.372 -3.921 -8.961 1.00 80.75 88 PRO A C 1
ATOM 637 O O . PRO A 1 88 ? 13.000 -4.453 -8.034 1.00 80.75 88 PRO A O 1
ATOM 640 N N . CYS A 1 89 ? 11.496 -2.956 -8.751 1.00 82.25 89 CYS A N 1
ATOM 641 C CA . CYS A 1 89 ? 10.988 -2.693 -7.415 1.00 82.25 89 CYS A CA 1
ATOM 642 C C . CYS A 1 89 ? 10.427 -3.984 -6.795 1.00 82.25 89 CYS A C 1
ATOM 644 O O . CYS A 1 89 ? 9.878 -4.853 -7.480 1.00 82.25 89 CYS A O 1
ATOM 646 N N . ALA A 1 90 ? 10.586 -4.120 -5.480 1.00 84.06 90 ALA A N 1
ATOM 647 C CA . ALA A 1 90 ? 9.984 -5.229 -4.760 1.00 84.06 90 ALA A CA 1
ATOM 648 C C . ALA A 1 90 ? 8.457 -5.046 -4.757 1.00 84.06 90 ALA A C 1
ATOM 650 O O . ALA A 1 90 ? 8.006 -3.958 -4.394 1.00 84.06 90 ALA A O 1
ATOM 651 N N . PRO A 1 91 ? 7.668 -6.071 -5.136 1.00 86.12 91 PRO A N 1
ATOM 652 C CA . PRO A 1 91 ? 6.224 -6.017 -4.977 1.00 86.12 91 PRO A CA 1
ATOM 653 C C . PRO A 1 91 ? 5.860 -5.720 -3.528 1.00 86.12 91 PRO A C 1
ATOM 655 O O . PRO A 1 91 ? 6.484 -6.249 -2.603 1.00 86.12 91 PRO A O 1
ATOM 658 N N . VAL A 1 92 ? 4.850 -4.884 -3.326 1.00 91.44 92 VAL A N 1
ATOM 659 C CA . VAL A 1 92 ? 4.358 -4.607 -1.977 1.00 91.44 92 VAL A CA 1
ATOM 660 C C . VAL A 1 92 ? 3.559 -5.804 -1.463 1.00 91.44 92 VAL A C 1
ATOM 662 O O . VAL A 1 92 ? 2.760 -6.407 -2.173 1.00 91.44 92 VAL A O 1
ATOM 665 N N . GLU A 1 93 ? 3.792 -6.185 -0.209 1.00 90.31 93 GLU A N 1
ATOM 666 C CA . GLU A 1 93 ? 3.230 -7.418 0.367 1.00 90.31 93 GLU A CA 1
ATOM 667 C C . GLU A 1 93 ? 1.710 -7.344 0.594 1.00 90.31 93 GLU A C 1
ATOM 669 O O . GLU A 1 93 ? 1.027 -8.371 0.640 1.00 90.31 93 GLU A O 1
ATOM 674 N N . ASN A 1 94 ? 1.173 -6.131 0.751 1.00 94.00 94 ASN A N 1
ATOM 675 C CA . ASN A 1 94 ? -0.228 -5.870 1.080 1.00 94.00 94 ASN A CA 1
ATOM 676 C C . ASN A 1 94 ? -1.068 -5.429 -0.119 1.00 94.00 94 ASN A C 1
ATOM 678 O O . ASN A 1 94 ? -2.083 -4.757 0.025 1.00 94.00 94 ASN A O 1
ATOM 682 N N . ASP A 1 95 ? -0.657 -5.833 -1.306 1.00 92.75 95 ASP A N 1
ATOM 683 C CA . ASP A 1 95 ? -1.336 -5.605 -2.580 1.00 92.75 95 ASP A CA 1
ATOM 684 C C . ASP A 1 95 ? -2.574 -6.507 -2.780 1.00 92.75 95 ASP A C 1
ATOM 686 O O . ASP A 1 95 ? -3.244 -6.499 -3.803 1.00 92.75 95 ASP A O 1
ATOM 690 N N . ASN A 1 96 ? -2.911 -7.347 -1.799 1.00 90.25 96 ASN A N 1
ATOM 691 C CA . ASN A 1 96 ? -4.061 -8.242 -1.879 1.00 90.25 96 ASN A CA 1
ATOM 692 C C . ASN A 1 96 ? -4.929 -8.125 -0.625 1.00 90.25 96 ASN A C 1
ATOM 694 O O . ASN A 1 96 ? -4.425 -8.209 0.496 1.00 90.25 96 ASN A O 1
ATOM 698 N N . CYS A 1 97 ? -6.249 -8.022 -0.805 1.00 90.25 97 CYS A N 1
ATOM 699 C CA . CYS A 1 97 ? -7.195 -7.946 0.304 1.00 90.25 97 CYS A CA 1
ATOM 700 C C . CYS A 1 97 ? -7.215 -9.186 1.212 1.00 90.25 97 CYS A C 1
ATOM 702 O O . CYS A 1 97 ? -7.702 -9.091 2.337 1.00 90.25 97 CYS A O 1
ATOM 704 N N . THR A 1 98 ? -6.667 -10.330 0.780 1.00 91.00 98 THR A N 1
ATOM 705 C CA . THR A 1 98 ? -6.496 -11.514 1.640 1.00 91.00 98 THR A CA 1
ATOM 706 C C . THR A 1 98 ? -5.264 -11.442 2.543 1.00 91.00 98 THR A C 1
ATOM 708 O O . THR A 1 98 ? -5.172 -12.215 3.493 1.00 91.00 98 THR A O 1
ATOM 711 N N . ASN A 1 99 ? -4.308 -10.558 2.242 1.00 91.88 99 ASN A N 1
ATOM 712 C CA . ASN A 1 99 ? -3.091 -10.344 3.028 1.00 91.88 99 ASN A CA 1
ATOM 713 C C . ASN A 1 99 ? -2.876 -8.848 3.344 1.00 91.88 99 ASN A C 1
ATOM 715 O O . ASN A 1 99 ? -1.860 -8.274 2.954 1.00 91.88 99 ASN A O 1
ATOM 719 N N . PRO A 1 100 ? -3.835 -8.185 4.012 1.00 94.69 100 PRO A N 1
ATOM 720 C CA . PRO A 1 100 ? -3.724 -6.768 4.327 1.00 94.69 100 PRO A CA 1
ATOM 721 C C . PRO A 1 100 ? -2.703 -6.514 5.445 1.00 94.69 100 PRO A C 1
ATOM 723 O O . PRO A 1 100 ? -2.544 -7.320 6.364 1.00 94.69 100 PRO A O 1
ATOM 726 N N . THR A 1 101 ? -2.068 -5.341 5.426 1.00 95.88 101 THR A N 1
ATOM 727 C CA . THR A 1 101 ? -1.224 -4.895 6.544 1.00 95.88 101 THR A CA 1
ATOM 728 C C . THR A 1 101 ? -2.107 -4.498 7.734 1.00 95.88 101 THR A C 1
ATOM 730 O O . THR A 1 101 ? -2.987 -3.646 7.582 1.00 95.88 101 THR A O 1
ATOM 733 N N . PRO A 1 102 ? -1.896 -5.047 8.942 1.00 95.12 102 PRO A N 1
ATOM 734 C CA . PRO A 1 102 ? -2.694 -4.670 10.099 1.00 95.12 102 PRO A CA 1
ATOM 735 C C . PRO A 1 102 ? -2.361 -3.248 10.568 1.00 95.12 102 PRO A C 1
ATOM 737 O O . PRO A 1 102 ? -1.205 -2.925 10.842 1.00 95.12 102 PRO A O 1
ATOM 740 N N . LEU A 1 103 ? -3.390 -2.417 10.723 1.00 93.44 103 LEU A N 1
ATOM 741 C CA . LEU A 1 103 ? -3.316 -1.125 11.396 1.00 93.44 103 LEU A CA 1
ATOM 742 C C . LEU A 1 103 ? -3.864 -1.250 12.813 1.00 93.44 103 LEU A C 1
ATOM 744 O O . LEU A 1 103 ? -4.871 -1.909 13.071 1.00 93.44 103 LEU A O 1
ATOM 748 N N . THR A 1 104 ? -3.193 -0.582 13.745 1.00 89.38 104 THR A N 1
ATOM 749 C CA . THR A 1 104 ? -3.684 -0.454 15.116 1.00 89.38 104 THR A CA 1
ATOM 750 C C . THR A 1 104 ? -4.537 0.800 15.206 1.00 89.38 104 THR A C 1
ATOM 752 O O . THR A 1 104 ? -4.084 1.871 14.813 1.00 89.38 104 THR A O 1
ATOM 755 N N . LEU A 1 105 ? -5.752 0.671 15.737 1.00 87.25 105 LEU A N 1
ATOM 756 C CA . LEU A 1 105 ? -6.602 1.817 16.039 1.00 87.25 105 LEU A CA 1
ATOM 757 C C . LEU A 1 105 ? -5.934 2.691 17.117 1.00 87.25 105 LEU A C 1
ATOM 759 O O . LEU A 1 105 ? -5.451 2.172 18.126 1.00 87.25 105 LEU A O 1
ATOM 763 N N . GLN A 1 106 ? -5.905 4.006 16.910 1.00 84.94 106 GLN A N 1
ATOM 764 C CA . GLN A 1 106 ? -5.257 4.970 17.802 1.00 84.94 106 GLN A CA 1
ATOM 765 C C . GLN A 1 106 ? -6.263 5.942 18.426 1.00 84.94 106 GLN A C 1
ATOM 767 O O . GLN A 1 106 ? -7.396 6.082 17.970 1.00 84.94 106 GLN A O 1
ATOM 772 N N . LEU A 1 107 ? -5.870 6.560 19.542 1.00 78.44 107 LEU A N 1
ATOM 773 C CA . LEU A 1 107 ? -6.689 7.579 20.196 1.00 78.44 107 LEU A CA 1
ATOM 774 C C . LEU A 1 107 ? -6.753 8.819 19.316 1.00 78.44 107 LEU A C 1
ATOM 776 O O . LEU A 1 107 ? -5.747 9.197 18.727 1.00 78.44 107 LEU A O 1
ATOM 780 N N . THR A 1 108 ? -7.905 9.481 19.300 1.00 76.38 108 THR A N 1
ATOM 781 C CA . THR A 1 108 ? -8.064 10.766 18.619 1.00 76.38 108 THR A CA 1
ATOM 782 C C . THR A 1 108 ? -7.041 11.790 19.116 1.00 76.38 108 THR A C 1
ATOM 784 O O . THR A 1 108 ? -6.931 12.056 20.316 1.00 76.38 108 THR A O 1
ATOM 787 N N . GLY A 1 109 ? -6.297 12.371 18.176 1.00 71.06 109 GLY A N 1
ATOM 788 C CA . GLY A 1 109 ? -5.180 13.280 18.422 1.00 71.06 109 GLY A CA 1
ATOM 789 C C . GLY A 1 109 ? -3.850 12.581 18.727 1.00 71.06 109 GLY A C 1
ATOM 790 O O . GLY A 1 109 ? -2.888 13.262 19.075 1.00 71.06 109 GLY A O 1
ATOM 791 N N . GLY A 1 110 ? -3.791 11.250 18.638 1.00 70.75 110 GLY A N 1
ATOM 792 C CA . GLY A 1 110 ? -2.629 10.411 18.947 1.00 70.75 110 GLY A CA 1
ATOM 793 C C . GLY A 1 110 ? -2.025 9.729 17.723 1.00 70.75 110 GLY A C 1
ATOM 794 O O . GLY A 1 110 ? -1.375 8.698 17.878 1.00 70.75 110 GLY A O 1
ATOM 795 N N . CYS A 1 111 ? -2.292 10.272 16.537 1.00 77.81 111 CYS A N 1
ATOM 796 C CA . CYS A 1 111 ? -1.929 9.682 15.262 1.00 77.81 111 CYS A CA 1
ATOM 797 C C . CYS A 1 111 ? -0.405 9.556 15.052 1.00 77.81 111 CYS A C 1
ATOM 799 O O . CYS A 1 111 ? 0.267 10.510 14.664 1.00 77.81 111 CYS A O 1
ATOM 801 N N . GLU A 1 112 ? 0.123 8.356 15.268 1.00 86.25 112 GLU A N 1
ATOM 802 C CA . GLU A 1 112 ? 1.439 7.901 14.820 1.00 86.25 112 GLU A CA 1
ATOM 803 C C . GLU A 1 112 ? 1.232 7.143 13.506 1.00 86.25 112 GLU A C 1
ATOM 805 O O . GLU A 1 112 ? 0.808 5.980 13.500 1.00 86.25 112 GLU A O 1
ATOM 810 N N . THR A 1 113 ? 1.455 7.832 12.388 1.00 86.00 113 THR A N 1
ATOM 811 C CA . THR A 1 113 ? 1.143 7.318 11.054 1.00 86.00 113 THR A CA 1
ATOM 812 C C . THR A 1 113 ? 2.015 6.122 10.678 1.00 86.00 113 THR A C 1
ATOM 814 O O . THR A 1 113 ? 3.194 6.028 11.020 1.00 86.00 113 THR A O 1
ATOM 817 N N . SER A 1 114 ? 1.425 5.193 9.930 1.00 90.75 114 SER A N 1
ATOM 818 C CA . SER A 1 114 ? 2.166 4.173 9.196 1.00 90.75 114 SER A CA 1
ATOM 819 C C . SER A 1 114 ? 2.403 4.669 7.774 1.00 90.75 114 SER A C 1
ATOM 821 O O . SER A 1 114 ? 1.485 5.191 7.143 1.00 90.75 114 SER A O 1
ATOM 823 N N . THR A 1 115 ? 3.621 4.514 7.261 1.00 94.69 115 THR A N 1
ATOM 824 C CA . THR A 1 115 ? 3.925 4.830 5.862 1.00 94.69 115 THR A CA 1
ATOM 825 C C . THR A 1 115 ? 3.626 3.619 4.985 1.00 94.69 115 THR A C 1
ATOM 827 O O . THR A 1 115 ? 4.142 2.525 5.223 1.00 94.69 115 THR A O 1
ATOM 830 N N . GLY A 1 116 ? 2.790 3.826 3.974 1.00 94.19 116 GLY A N 1
ATOM 831 C CA . GLY A 1 116 ? 2.503 2.888 2.897 1.00 94.19 116 GLY A CA 1
ATOM 832 C C . GLY A 1 116 ? 3.101 3.340 1.572 1.00 94.19 116 GLY A C 1
ATOM 833 O O . GLY A 1 116 ? 3.513 4.490 1.417 1.00 94.19 116 GLY A O 1
ATOM 834 N N . THR A 1 117 ? 3.134 2.428 0.608 1.00 95.06 117 THR A N 1
ATOM 835 C CA . THR A 1 117 ? 3.430 2.742 -0.790 1.00 95.06 117 THR A CA 1
ATOM 836 C C . THR A 1 117 ? 2.616 1.826 -1.685 1.00 95.06 117 THR A C 1
ATOM 838 O O . THR A 1 117 ? 2.471 0.647 -1.377 1.00 95.06 117 THR A O 1
ATOM 841 N N . ASN A 1 118 ? 2.070 2.370 -2.768 1.00 94.06 118 ASN A N 1
ATOM 842 C CA . ASN A 1 118 ? 1.496 1.575 -3.853 1.00 94.06 118 ASN A CA 1
ATOM 843 C C . ASN A 1 118 ? 2.454 1.477 -5.050 1.00 94.06 118 ASN A C 1
ATOM 845 O O . ASN A 1 118 ? 2.085 0.971 -6.111 1.00 94.06 118 ASN A O 1
ATOM 849 N N . GLU A 1 119 ? 3.691 1.954 -4.888 1.00 91.94 119 GLU A N 1
ATOM 850 C CA . GLU A 1 119 ? 4.754 1.705 -5.843 1.00 91.94 119 GLU A CA 1
ATOM 851 C C . GLU A 1 119 ? 4.947 0.193 -5.944 1.00 91.94 119 GLU A C 1
ATOM 853 O O . GLU A 1 119 ? 5.312 -0.475 -4.980 1.00 91.94 119 GLU A O 1
ATOM 858 N N . CYS A 1 120 ? 4.655 -0.342 -7.125 1.00 89.12 120 CYS A N 1
ATOM 859 C CA . CYS A 1 120 ? 4.787 -1.762 -7.427 1.00 89.12 120 CYS A CA 1
AT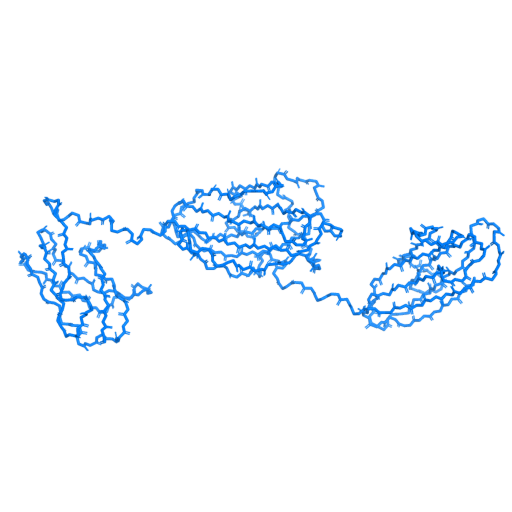OM 860 C C . CYS A 1 120 ? 3.777 -2.682 -6.739 1.00 89.12 120 CYS A C 1
ATOM 862 O O . CYS A 1 120 ? 4.040 -3.864 -6.513 1.00 89.12 120 CYS A O 1
ATOM 864 N N . ALA A 1 121 ? 2.587 -2.139 -6.497 1.00 91.94 121 ALA A N 1
ATOM 865 C CA . ALA A 1 121 ? 1.364 -2.913 -6.378 1.00 91.94 121 ALA A CA 1
ATOM 866 C C . ALA A 1 121 ? 0.911 -3.399 -7.774 1.00 91.94 121 ALA A C 1
ATOM 868 O O . ALA A 1 121 ? 0.472 -2.620 -8.619 1.00 91.94 121 ALA A O 1
ATOM 869 N N . PHE A 1 122 ? 1.091 -4.686 -8.060 1.00 84.50 122 PHE A N 1
ATOM 870 C CA . PHE A 1 122 ? 0.798 -5.339 -9.338 1.00 84.50 122 PHE A CA 1
ATOM 871 C C . PHE A 1 122 ? -0.157 -6.537 -9.217 1.00 84.50 122 PHE A C 1
ATOM 873 O O . PHE A 1 122 ? -0.333 -7.294 -10.180 1.00 84.50 122 PHE A O 1
ATOM 880 N N . ALA A 1 123 ? -0.740 -6.770 -8.045 1.00 81.94 123 ALA A N 1
ATOM 881 C CA . ALA A 1 123 ? -1.632 -7.880 -7.805 1.00 81.94 123 ALA A CA 1
ATOM 882 C C . ALA A 1 123 ? -2.890 -7.728 -8.655 1.00 81.94 123 ALA A C 1
ATOM 884 O O . ALA A 1 123 ? -3.408 -6.647 -8.934 1.00 81.94 123 ALA A O 1
ATOM 885 N N . THR A 1 124 ? -3.396 -8.865 -9.110 1.00 71.56 124 THR A N 1
ATOM 886 C CA . THR A 1 124 ? -4.555 -8.879 -9.990 1.00 71.56 124 THR A CA 1
ATOM 887 C C . THR A 1 124 ? -5.857 -8.829 -9.196 1.00 71.56 124 THR A C 1
ATOM 889 O O . THR A 1 124 ? -6.125 -9.733 -8.407 1.00 71.56 124 THR A O 1
ATOM 892 N N . GLY A 1 125 ? -6.730 -7.889 -9.559 1.00 69.19 125 GLY A N 1
ATOM 893 C CA . GLY A 1 125 ? -8.171 -8.121 -9.694 1.00 69.19 125 GLY A CA 1
ATOM 894 C C . GLY A 1 125 ? -9.010 -8.205 -8.417 1.00 69.19 125 GLY A C 1
ATOM 895 O O . GLY A 1 125 ? -9.577 -9.255 -8.126 1.00 69.19 125 GLY A O 1
ATOM 896 N N . VAL A 1 126 ? -9.244 -7.055 -7.782 1.00 81.00 126 VAL A N 1
ATOM 897 C CA . VAL A 1 126 ? -10.461 -6.787 -6.991 1.00 81.00 126 VAL A CA 1
ATOM 898 C C . VAL A 1 126 ? -11.335 -5.816 -7.796 1.00 81.00 126 VAL A C 1
ATOM 900 O O . VAL A 1 126 ? -10.779 -4.863 -8.351 1.00 81.00 126 VAL A O 1
ATOM 903 N N . PRO A 1 127 ? -12.671 -6.004 -7.887 1.00 87.56 127 PRO A N 1
ATOM 904 C CA . PRO A 1 127 ? -13.546 -5.070 -8.594 1.00 87.56 127 PRO A CA 1
ATOM 905 C C . PRO A 1 127 ? -13.309 -3.618 -8.175 1.00 87.56 127 PRO A C 1
ATOM 907 O O . PRO A 1 127 ? -13.028 -3.335 -7.006 1.00 87.56 127 PRO A O 1
ATOM 910 N N . ASN A 1 128 ? -13.428 -2.693 -9.126 1.00 89.75 128 ASN A N 1
ATOM 911 C CA . ASN A 1 128 ? -13.255 -1.278 -8.837 1.00 89.75 128 ASN A CA 1
ATOM 912 C C . ASN A 1 128 ? -14.271 -0.787 -7.784 1.00 89.75 128 ASN A C 1
ATOM 914 O O . ASN A 1 128 ? -15.425 -1.233 -7.793 1.00 89.75 128 ASN A O 1
ATOM 918 N N . PRO A 1 129 ? -13.883 0.149 -6.899 1.00 90.12 129 PRO A N 1
ATOM 919 C CA . PRO A 1 129 ? -14.804 0.792 -5.977 1.00 90.12 129 PRO A CA 1
ATOM 920 C C . PRO A 1 129 ? -15.929 1.522 -6.738 1.00 90.12 129 PRO A C 1
ATOM 922 O O . PRO A 1 129 ? -15.681 2.089 -7.803 1.00 90.12 129 PRO A O 1
ATOM 925 N N . PRO A 1 130 ? -17.156 1.599 -6.189 1.00 89.06 130 PRO A N 1
ATOM 926 C CA . PRO A 1 130 ? -18.286 2.282 -6.827 1.00 89.06 130 PRO A CA 1
ATOM 927 C C . PRO A 1 130 ? -18.063 3.761 -7.181 1.00 89.06 130 PRO A C 1
ATOM 929 O O . PRO A 1 130 ? -18.687 4.250 -8.121 1.00 89.06 130 PRO A O 1
ATOM 932 N N . CYS A 1 131 ? -17.204 4.475 -6.444 1.00 92.81 131 CYS A N 1
ATOM 933 C CA . CYS A 1 131 ? -16.853 5.869 -6.740 1.00 92.81 131 CYS A CA 1
ATOM 934 C C . CYS A 1 131 ? -15.836 6.013 -7.884 1.00 92.81 131 CYS A C 1
ATOM 936 O O . CYS A 1 131 ? -15.675 7.118 -8.392 1.00 92.81 131 CYS A O 1
ATOM 938 N N . ASP A 1 132 ? -15.187 4.925 -8.313 1.00 92.81 132 ASP A N 1
ATOM 939 C CA . ASP A 1 132 ? -14.199 4.926 -9.396 1.00 92.81 132 ASP A CA 1
ATOM 940 C C . ASP A 1 132 ? -14.308 3.664 -10.286 1.00 92.81 132 ASP A C 1
ATOM 942 O O . ASP A 1 132 ? -13.365 2.879 -10.422 1.00 92.81 132 ASP A O 1
ATOM 946 N N . PRO A 1 133 ? -15.481 3.413 -10.902 1.00 91.81 133 PRO A N 1
ATOM 947 C CA . PRO A 1 133 ? -15.788 2.137 -11.555 1.00 91.81 133 PRO A CA 1
ATOM 948 C C . PRO A 1 133 ? -14.950 1.855 -12.809 1.00 91.81 133 PRO A C 1
ATOM 950 O O . PRO A 1 133 ? -14.917 0.717 -13.272 1.00 91.81 133 PRO A O 1
ATOM 953 N N . TRP A 1 134 ? -14.299 2.878 -13.368 1.00 91.81 134 TRP A N 1
ATOM 954 C CA . TRP A 1 134 ? -13.529 2.794 -14.613 1.00 91.81 134 TRP A CA 1
ATOM 955 C C . TRP A 1 134 ? -12.069 3.231 -14.454 1.00 91.81 134 TRP A C 1
ATOM 957 O O . TRP A 1 134 ? -11.347 3.259 -15.450 1.00 91.81 134 TRP A O 1
ATOM 967 N N . GLY A 1 135 ? -11.644 3.595 -13.242 1.00 88.44 135 GLY A N 1
ATOM 968 C CA . GLY A 1 135 ? -10.273 3.995 -12.960 1.00 88.44 135 GLY A CA 1
ATOM 969 C C . GLY A 1 135 ? -9.274 2.866 -13.181 1.00 88.44 135 GLY A C 1
ATOM 970 O O . GLY A 1 135 ? -9.587 1.683 -13.015 1.00 88.44 135 GLY A O 1
ATOM 971 N N . ASN A 1 136 ? -8.049 3.247 -13.541 1.00 90.94 136 ASN A N 1
ATOM 972 C CA . ASN A 1 136 ? -6.908 2.364 -13.360 1.00 90.94 136 ASN A CA 1
ATOM 973 C C . ASN A 1 136 ? -6.584 2.337 -11.866 1.00 90.94 136 ASN A C 1
ATOM 975 O O . ASN A 1 136 ? -6.414 3.399 -11.274 1.00 90.94 136 ASN A O 1
ATOM 979 N N . ILE A 1 137 ? -6.547 1.154 -11.258 1.00 91.06 137 ILE A N 1
ATOM 980 C CA . ILE A 1 137 ? -6.400 1.023 -9.810 1.00 91.06 137 ILE A CA 1
ATOM 981 C C . ILE A 1 137 ? -5.125 0.261 -9.503 1.00 91.06 137 ILE A C 1
ATOM 983 O O . ILE A 1 137 ? -5.014 -0.921 -9.817 1.00 91.06 137 ILE A O 1
ATOM 987 N N . VAL A 1 138 ? -4.196 0.974 -8.873 1.00 94.06 138 VAL A N 1
ATOM 988 C CA . VAL A 1 138 ? -2.995 0.430 -8.245 1.00 94.06 138 VAL A CA 1
ATOM 989 C C . VAL A 1 138 ? -3.132 0.663 -6.750 1.00 94.06 138 VAL A C 1
ATOM 991 O O . VAL A 1 138 ? -3.127 1.812 -6.288 1.00 94.06 138 VAL A O 1
ATOM 994 N N . ASP A 1 139 ? -3.352 -0.416 -6.008 1.00 93.75 139 ASP A N 1
ATOM 995 C CA . ASP A 1 139 ? -3.894 -0.371 -4.662 1.00 93.75 139 ASP A CA 1
ATOM 996 C C . ASP A 1 139 ? -3.086 -1.147 -3.630 1.00 93.75 139 ASP A C 1
ATOM 998 O O . ASP A 1 139 ? -2.198 -1.934 -3.905 1.00 93.75 139 ASP A O 1
ATOM 1002 N N . THR A 1 140 ? -3.399 -0.867 -2.378 1.00 95.75 140 THR A N 1
ATOM 1003 C CA . THR A 1 140 ? -2.825 -1.532 -1.213 1.00 95.75 140 THR A CA 1
ATOM 1004 C C . THR A 1 140 ? -3.890 -1.644 -0.142 1.00 95.75 140 THR A C 1
ATOM 1006 O O . THR A 1 140 ? -4.828 -0.841 -0.075 1.00 95.75 140 THR A O 1
ATOM 1009 N N . TRP A 1 141 ? -3.751 -2.666 0.690 1.00 95.75 141 TRP A N 1
ATOM 1010 C CA . TRP A 1 141 ? -4.779 -3.113 1.609 1.00 95.75 141 TRP A CA 1
ATOM 1011 C C . TRP A 1 141 ? -4.288 -3.096 3.049 1.00 95.75 141 TRP A C 1
ATOM 1013 O O . TRP A 1 141 ? -3.170 -3.503 3.376 1.00 95.75 141 TRP A O 1
ATOM 1023 N N . TYR A 1 142 ? -5.173 -2.647 3.925 1.00 97.00 142 TYR A N 1
ATOM 1024 C CA . TYR A 1 142 ? -4.967 -2.586 5.359 1.00 97.00 142 TYR A CA 1
ATOM 1025 C C . TYR A 1 142 ? -6.163 -3.183 6.084 1.00 97.00 142 TYR A C 1
ATOM 1027 O O . TYR A 1 142 ? -7.279 -3.146 5.573 1.00 97.00 142 TYR A O 1
ATOM 1035 N N . SER A 1 143 ? -5.943 -3.716 7.281 1.00 95.50 143 SER A N 1
ATOM 1036 C CA . SER A 1 143 ? -7.011 -4.257 8.124 1.00 95.50 143 SER A CA 1
ATOM 1037 C C . SER A 1 143 ? -6.977 -3.651 9.513 1.00 95.50 143 SER A C 1
ATOM 1039 O O . SER A 1 143 ? -5.900 -3.492 10.085 1.00 95.50 143 SER A O 1
ATOM 1041 N N . PHE A 1 144 ? -8.140 -3.372 10.086 1.00 94.25 144 PHE A N 1
ATOM 1042 C CA . PHE A 1 144 ? -8.265 -2.924 11.469 1.00 94.25 144 PHE A CA 1
ATOM 1043 C C . PHE A 1 144 ? -9.643 -3.281 12.030 1.00 94.25 144 PHE A C 1
ATOM 1045 O O . PHE A 1 144 ? -10.598 -3.481 11.283 1.00 94.25 144 PHE A O 1
ATOM 1052 N N . ASN A 1 145 ? -9.758 -3.308 13.357 1.00 92.12 145 ASN A N 1
ATOM 1053 C CA . ASN A 1 145 ? -11.027 -3.508 14.051 1.00 92.12 145 ASN A CA 1
ATOM 1054 C C . ASN A 1 145 ? -11.473 -2.188 14.704 1.00 92.12 145 ASN A C 1
ATOM 1056 O O . ASN A 1 145 ? -10.672 -1.526 15.370 1.00 92.12 145 ASN A O 1
ATOM 1060 N N . SER A 1 146 ? -12.748 -1.811 14.553 1.00 90.50 146 SER A N 1
ATOM 1061 C CA . SER A 1 146 ? -13.315 -0.585 15.156 1.00 90.50 146 SER A CA 1
ATOM 1062 C C . SER A 1 146 ? -13.340 -0.595 16.694 1.00 90.50 146 SER A C 1
ATOM 1064 O O . SER A 1 146 ? -13.548 0.426 17.346 1.00 90.50 146 SER A O 1
ATOM 1066 N N . SER A 1 147 ? -13.085 -1.750 17.302 1.00 86.12 147 SER A N 1
ATOM 1067 C CA . SER A 1 147 ? -13.019 -1.990 18.734 1.00 86.12 147 SER A CA 1
ATOM 1068 C C . SER A 1 147 ? -14.308 -1.562 19.439 1.00 86.12 147 SER A C 1
ATOM 1070 O O . SER A 1 147 ? -15.330 -2.215 19.290 1.00 86.12 147 SER A O 1
ATOM 1072 N N . TRP A 1 148 ? -14.314 -0.482 20.209 1.00 81.69 148 TRP A N 1
ATOM 1073 C CA . TRP A 1 148 ? -15.521 0.049 20.863 1.00 81.69 148 TRP A CA 1
ATOM 1074 C C . TRP A 1 148 ? -15.957 1.382 20.254 1.00 81.69 148 TRP A C 1
ATOM 1076 O O . TRP A 1 148 ? -16.992 1.922 20.645 1.00 81.69 148 TRP A O 1
ATOM 1086 N N . ALA A 1 149 ? -15.177 1.908 19.312 1.00 82.75 149 ALA A N 1
ATOM 1087 C CA . ALA A 1 149 ? -15.495 3.134 18.617 1.00 82.75 149 ALA A CA 1
ATOM 1088 C C . ALA A 1 149 ? -16.585 2.860 17.578 1.00 82.75 149 ALA A C 1
ATOM 1090 O O . ALA A 1 149 ? -16.537 1.884 16.829 1.00 82.75 149 ALA A O 1
ATOM 1091 N N . THR A 1 150 ? -17.577 3.743 17.541 1.00 87.25 150 THR A N 1
ATOM 1092 C CA . THR A 1 150 ? -18.579 3.776 16.467 1.00 87.25 150 THR A CA 1
ATOM 1093 C C . THR A 1 150 ? -18.314 4.893 15.466 1.00 87.25 150 THR A C 1
ATOM 1095 O O . THR A 1 150 ? -18.870 4.877 14.373 1.00 87.25 150 THR A O 1
ATOM 1098 N N . ASN A 1 151 ? -17.460 5.845 15.848 1.00 88.75 151 ASN A N 1
ATOM 1099 C CA . ASN A 1 151 ? -17.007 6.952 15.022 1.00 88.75 151 ASN A CA 1
ATOM 1100 C C . ASN A 1 151 ? -15.484 6.867 14.939 1.00 88.75 151 ASN A C 1
ATOM 1102 O O . ASN A 1 151 ? -14.801 6.854 15.968 1.00 88.75 151 ASN A O 1
ATOM 1106 N N . LEU A 1 152 ? -14.977 6.793 13.719 1.00 90.31 152 LEU A N 1
ATOM 1107 C CA . LEU A 1 152 ? -13.562 6.711 13.403 1.00 90.31 152 LEU A CA 1
ATOM 1108 C C . LEU A 1 152 ? -13.163 7.908 12.544 1.00 90.31 152 LEU A C 1
ATOM 1110 O O . LEU A 1 152 ? -13.975 8.434 11.781 1.00 90.31 152 LEU A O 1
ATOM 1114 N N . THR A 1 153 ? -11.900 8.292 12.643 1.00 91.62 153 THR A N 1
ATOM 1115 C CA . THR A 1 153 ? -11.258 9.248 11.750 1.00 91.62 153 THR A CA 1
ATOM 1116 C C . THR A 1 153 ? -10.136 8.528 11.023 1.00 91.62 153 THR A C 1
ATOM 1118 O O . THR A 1 153 ? -9.188 8.052 11.642 1.00 91.62 153 THR A O 1
ATOM 1121 N N . LEU A 1 154 ? -10.245 8.435 9.705 1.00 93.50 154 LEU A N 1
ATOM 1122 C CA . LEU A 1 154 ? -9.184 7.942 8.842 1.00 93.50 154 LEU A CA 1
ATOM 1123 C C . LEU A 1 154 ? -8.379 9.138 8.333 1.00 93.50 154 LEU A C 1
ATOM 1125 O O . LEU A 1 154 ? -8.895 9.979 7.599 1.00 93.50 154 LEU A O 1
ATOM 1129 N N . SER A 1 155 ? -7.112 9.195 8.719 1.00 92.56 155 SER A N 1
ATOM 1130 C CA . SER A 1 155 ? -6.162 10.202 8.259 1.00 92.56 155 SER A CA 1
ATOM 1131 C C . SER A 1 155 ? -5.288 9.591 7.170 1.00 92.56 155 SER A C 1
ATOM 1133 O O . SER A 1 155 ? -4.603 8.591 7.397 1.00 92.56 155 SER A O 1
ATOM 1135 N N . LEU A 1 156 ? -5.350 10.192 5.984 1.00 95.19 156 LEU A N 1
ATOM 1136 C CA . LEU A 1 156 ? -4.583 9.812 4.805 1.00 95.19 156 LEU A CA 1
ATOM 1137 C C . LEU A 1 156 ? -3.912 11.049 4.232 1.00 95.19 156 LEU A C 1
ATOM 1139 O O . LEU A 1 156 ? -4.565 12.071 4.034 1.00 95.19 156 LEU A O 1
ATOM 1143 N N . GLU A 1 157 ? -2.620 10.944 3.961 1.00 94.56 157 GLU A N 1
ATOM 1144 C CA . GLU A 1 157 ? -1.829 12.044 3.419 1.00 94.56 157 GLU A CA 1
ATOM 1145 C C . GLU A 1 157 ? -0.879 11.497 2.359 1.00 94.56 157 GLU A C 1
ATOM 1147 O O . GLU A 1 157 ? -0.052 10.631 2.647 1.00 94.56 157 GLU A O 1
ATOM 1152 N N . ALA A 1 158 ? -1.003 11.990 1.129 1.00 95.88 158 ALA A N 1
ATOM 1153 C CA . ALA A 1 158 ? -0.036 11.699 0.081 1.00 95.88 158 ALA A CA 1
ATOM 1154 C C . ALA A 1 158 ? 1.308 12.364 0.425 1.00 95.88 158 ALA A C 1
ATOM 1156 O O . ALA A 1 158 ? 1.335 13.529 0.823 1.00 95.88 158 ALA A O 1
ATOM 1157 N N . VAL A 1 159 ? 2.407 11.618 0.299 1.00 95.62 159 VAL A N 1
ATOM 1158 C CA . VAL A 1 159 ? 3.761 12.118 0.580 1.00 95.62 159 VAL A CA 1
ATOM 1159 C C . VAL A 1 159 ? 4.493 12.338 -0.740 1.00 95.62 159 VAL A C 1
ATOM 1161 O O . VAL A 1 159 ? 4.646 13.482 -1.159 1.00 95.62 159 VAL A O 1
ATOM 1164 N N . ASP A 1 160 ? 4.883 11.252 -1.412 1.00 96.25 160 ASP A N 1
ATOM 1165 C CA . ASP A 1 160 ? 5.473 11.308 -2.757 1.00 96.25 160 ASP A CA 1
ATOM 1166 C C . ASP A 1 160 ? 4.477 10.896 -3.853 1.00 96.25 160 ASP A C 1
ATOM 1168 O O . ASP A 1 160 ? 4.707 11.181 -5.026 1.00 96.25 160 ASP A O 1
ATOM 1172 N N . ALA A 1 161 ? 3.374 10.232 -3.485 1.00 96.75 161 ALA A N 1
ATOM 1173 C CA . ALA A 1 161 ? 2.264 9.980 -4.401 1.00 96.75 161 ALA A CA 1
ATOM 1174 C C . ALA A 1 161 ? 1.598 11.300 -4.831 1.00 96.75 161 ALA A C 1
ATOM 1176 O O . ALA A 1 161 ? 1.513 12.240 -4.040 1.00 96.75 161 ALA A O 1
ATOM 1177 N N . GLU A 1 162 ? 1.060 11.367 -6.054 1.00 96.75 162 GLU A N 1
ATOM 1178 C CA . GLU A 1 162 ? 0.382 12.588 -6.530 1.00 96.75 162 GLU A CA 1
ATOM 1179 C C . GLU A 1 162 ? -0.924 12.848 -5.761 1.00 96.75 162 GLU A C 1
ATOM 1181 O O . GLU A 1 162 ? -1.227 13.976 -5.370 1.00 96.75 162 GLU A O 1
ATOM 1186 N N . PHE A 1 163 ? -1.693 11.787 -5.521 1.00 96.69 163 PHE A N 1
ATOM 1187 C CA . PHE A 1 163 ? -2.904 11.787 -4.706 1.00 96.69 163 PHE A CA 1
ATOM 1188 C C . PHE A 1 163 ? -3.197 10.371 -4.203 1.00 96.69 163 PHE A C 1
ATOM 1190 O O . PHE A 1 163 ? -2.636 9.384 -4.693 1.00 96.69 163 PHE A O 1
ATOM 1197 N N . VAL A 1 164 ? -4.118 10.267 -3.244 1.00 97.31 164 VAL A N 1
ATOM 1198 C CA . VAL A 1 164 ? -4.650 8.990 -2.764 1.00 97.31 164 VAL A CA 1
ATOM 1199 C C . VAL A 1 164 ? -6.176 9.000 -2.736 1.00 97.31 164 VAL A C 1
ATOM 1201 O O . VAL A 1 164 ? -6.824 10.005 -2.439 1.00 97.31 164 VAL A O 1
ATOM 1204 N N . ASN A 1 165 ? -6.745 7.846 -3.045 1.00 97.06 165 ASN A N 1
ATOM 1205 C CA . ASN A 1 165 ? -8.155 7.520 -2.915 1.00 97.06 165 ASN A CA 1
ATOM 1206 C C . ASN A 1 165 ? -8.314 6.420 -1.858 1.00 97.06 165 ASN A C 1
ATOM 1208 O O . ASN A 1 165 ? -7.367 5.676 -1.592 1.00 97.06 165 ASN A O 1
ATOM 1212 N N . ALA A 1 166 ? -9.501 6.290 -1.268 1.00 96.69 166 ALA A N 1
ATOM 1213 C CA . ALA A 1 166 ? -9.733 5.353 -0.171 1.00 96.69 166 ALA A CA 1
ATOM 1214 C C . ALA A 1 166 ? -11.116 4.704 -0.209 1.00 96.69 166 ALA A C 1
ATOM 1216 O O . ALA A 1 166 ? -12.082 5.305 -0.670 1.00 96.69 166 ALA A O 1
ATOM 1217 N N . ALA A 1 167 ? -11.221 3.462 0.264 1.00 94.69 167 ALA A N 1
ATOM 1218 C CA . ALA A 1 167 ? -12.478 2.724 0.354 1.00 94.69 167 ALA A CA 1
ATOM 1219 C C . ALA A 1 167 ? -12.464 1.770 1.549 1.00 94.69 167 ALA A C 1
ATOM 1221 O O . ALA A 1 167 ? -11.433 1.167 1.847 1.00 94.69 167 ALA A O 1
ATOM 1222 N N . ILE A 1 168 ? -13.621 1.612 2.193 1.00 95.00 168 ILE A N 1
ATOM 1223 C CA . ILE A 1 1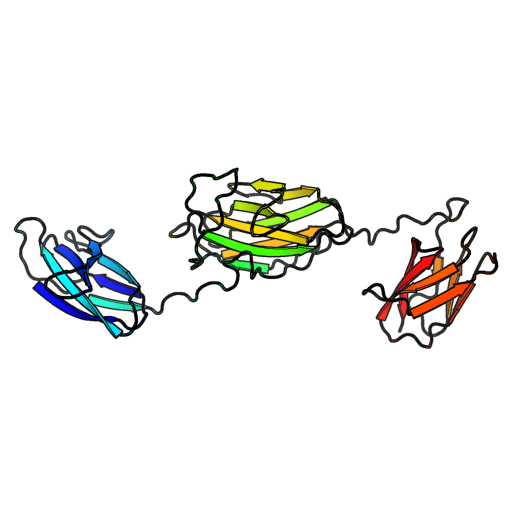68 ? -13.806 0.729 3.347 1.00 95.00 168 ILE A CA 1
ATOM 1224 C C . ILE A 1 168 ? -14.730 -0.437 2.992 1.00 95.00 168 ILE A C 1
ATOM 1226 O O . ILE A 1 168 ? -15.804 -0.255 2.410 1.00 95.00 168 ILE A O 1
ATOM 1230 N N . TYR A 1 169 ? -14.321 -1.634 3.403 1.00 92.44 169 TYR A N 1
ATOM 1231 C CA . TYR A 1 169 ? -15.032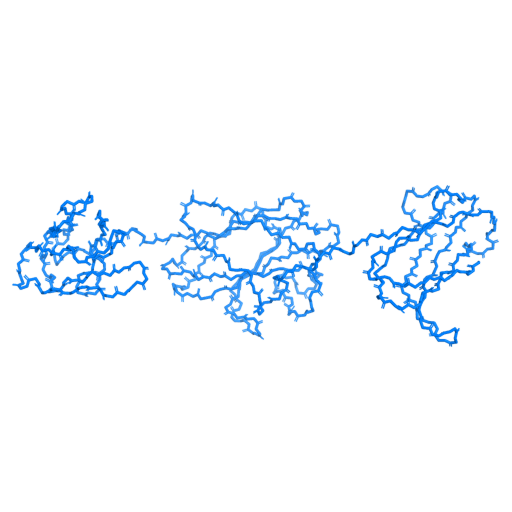 -2.888 3.179 1.00 92.44 169 TYR A CA 1
ATOM 1232 C C . TYR A 1 169 ? -15.099 -3.714 4.467 1.00 92.44 169 TYR A C 1
ATOM 1234 O O . TYR A 1 169 ? -14.244 -3.587 5.339 1.00 92.44 169 TYR A O 1
ATOM 1242 N N . THR A 1 170 ? -16.078 -4.609 4.565 1.00 89.81 170 THR A N 1
ATOM 1243 C CA . THR A 1 170 ? -16.166 -5.616 5.642 1.00 89.81 170 THR A CA 1
ATOM 1244 C C . THR A 1 170 ? -15.601 -6.983 5.240 1.00 89.81 170 THR A C 1
ATOM 1246 O O . THR A 1 170 ? -15.399 -7.844 6.093 1.00 89.81 170 THR A O 1
ATOM 1249 N N . ALA A 1 171 ? -15.344 -7.206 3.945 1.00 85.31 171 ALA A N 1
ATOM 1250 C CA . ALA A 1 171 ? -14.812 -8.456 3.403 1.00 85.31 171 ALA A CA 1
ATOM 1251 C C . ALA A 1 171 ? -14.121 -8.243 2.042 1.00 85.31 171 ALA A C 1
ATOM 1253 O O . ALA A 1 171 ? -14.418 -7.281 1.335 1.00 85.31 171 ALA A O 1
ATOM 1254 N N . CYS A 1 172 ? -13.227 -9.169 1.679 1.00 82.94 172 CYS A N 1
ATOM 1255 C CA . CYS A 1 172 ? -12.414 -9.148 0.453 1.00 82.94 172 CYS A CA 1
ATOM 1256 C C . CYS A 1 172 ? -13.200 -9.600 -0.800 1.00 82.94 172 CYS A C 1
ATOM 1258 O O . CYS A 1 172 ? -13.174 -8.924 -1.824 1.00 82.94 172 CYS A O 1
ATOM 1260 N N . ASP A 1 173 ? -13.974 -10.690 -0.707 1.00 68.94 173 ASP A N 1
ATOM 1261 C CA . ASP A 1 173 ? -14.519 -11.384 -1.891 1.00 68.94 173 ASP A CA 1
ATOM 1262 C C . ASP A 1 173 ? -15.925 -10.922 -2.333 1.00 68.94 173 ASP A C 1
ATOM 1264 O O . ASP A 1 173 ? -16.392 -11.285 -3.413 1.00 68.94 173 ASP A O 1
ATOM 1268 N N . ALA A 1 174 ? -16.621 -10.141 -1.500 1.00 59.19 174 ALA A N 1
ATOM 1269 C CA . ALA A 1 174 ? -17.923 -9.528 -1.790 1.00 59.19 174 ALA A CA 1
ATOM 1270 C C . ALA A 1 174 ? -18.300 -8.573 -0.645 1.00 59.19 174 ALA A C 1
ATOM 1272 O O . ALA A 1 174 ? -18.640 -9.049 0.440 1.00 59.19 174 ALA A O 1
ATOM 1273 N N . PRO A 1 175 ? -18.251 -7.246 -0.823 1.00 52.00 175 PRO A N 1
ATOM 1274 C CA . PRO A 1 175 ? -18.362 -6.372 0.325 1.00 52.00 175 PRO A CA 1
ATOM 1275 C C . PRO A 1 175 ? -19.804 -5.924 0.557 1.00 52.00 175 PRO A C 1
ATOM 1277 O O . PRO A 1 175 ? -20.479 -5.443 -0.355 1.00 52.00 175 PRO A O 1
ATOM 1280 N N . GLU A 1 176 ? -20.230 -5.918 1.817 1.00 63.47 176 GLU A N 1
ATOM 1281 C CA . GLU A 1 176 ? -20.970 -4.747 2.284 1.00 63.47 176 GLU A CA 1
ATOM 1282 C C . GLU A 1 176 ? -19.978 -3.579 2.204 1.00 63.47 176 GLU A C 1
ATOM 1284 O O . GLU A 1 176 ? -19.215 -3.301 3.127 1.00 63.47 176 GLU A O 1
ATOM 1289 N N . TYR A 1 177 ? -19.875 -3.001 1.007 1.00 78.44 177 TYR A N 1
ATOM 1290 C CA . TYR A 1 177 ? -19.116 -1.790 0.751 1.00 78.44 177 TYR A CA 1
ATOM 1291 C C . TYR A 1 177 ? -19.694 -0.714 1.663 1.00 78.44 177 TYR A C 1
ATOM 1293 O O . TYR A 1 177 ? -20.910 -0.502 1.663 1.00 78.44 177 TYR A O 1
ATOM 1301 N N . ILE A 1 178 ? -18.838 -0.079 2.459 1.00 88.38 178 ILE A N 1
ATOM 1302 C CA . ILE A 1 178 ? -19.296 0.946 3.391 1.00 88.38 178 ILE A CA 1
ATOM 1303 C C . ILE A 1 178 ? -19.303 2.287 2.670 1.00 88.38 178 ILE A C 1
ATOM 1305 O O . ILE A 1 178 ? -20.364 2.878 2.482 1.00 88.38 178 ILE A O 1
ATOM 1309 N N . GLU A 1 179 ? -18.133 2.749 2.228 1.00 92.00 179 GLU A N 1
ATOM 1310 C CA . GLU A 1 179 ? -17.980 4.058 1.593 1.00 92.00 179 GLU A CA 1
ATOM 1311 C C . GLU A 1 179 ? -16.626 4.157 0.865 1.00 92.00 179 GLU A C 1
ATOM 1313 O O . GLU A 1 179 ? -15.709 3.371 1.128 1.00 92.00 179 GLU A O 1
ATOM 1318 N N . CYS A 1 180 ? -16.500 5.092 -0.082 1.00 94.31 180 CYS A N 1
ATOM 1319 C CA . CYS A 1 180 ? -15.236 5.422 -0.733 1.00 94.31 180 CYS A CA 1
ATOM 1320 C C . CYS A 1 180 ? -15.148 6.884 -1.155 1.00 94.31 180 CYS A C 1
ATOM 1322 O O . CYS A 1 180 ? -16.161 7.545 -1.382 1.00 94.31 180 CYS A O 1
ATOM 1324 N N . TRP A 1 181 ? -13.909 7.349 -1.283 1.00 95.94 181 TRP A N 1
ATOM 1325 C CA . TRP A 1 181 ? -13.540 8.738 -1.499 1.00 95.94 181 TRP A CA 1
ATOM 1326 C C . TRP A 1 181 ? -12.428 8.817 -2.539 1.00 95.94 181 TRP A C 1
ATOM 1328 O O . TRP A 1 181 ? -11.477 8.035 -2.513 1.00 95.94 181 TRP A O 1
ATOM 1338 N N . THR A 1 182 ? -12.551 9.783 -3.443 1.00 96.12 182 THR A N 1
ATOM 1339 C CA . THR A 1 182 ? -11.547 10.096 -4.463 1.00 96.12 182 THR A CA 1
ATOM 1340 C C . THR A 1 182 ? -10.937 11.464 -4.185 1.00 96.12 182 THR A C 1
ATOM 1342 O O . THR A 1 182 ? -11.684 12.379 -3.840 1.00 96.12 182 THR A O 1
ATOM 1345 N N . GLY A 1 183 ? -9.628 11.624 -4.386 1.00 94.56 183 GLY A N 1
ATOM 1346 C CA . GLY A 1 183 ? -8.916 12.881 -4.151 1.00 94.56 183 GLY A CA 1
ATOM 1347 C C . GLY A 1 183 ? -8.927 13.283 -2.678 1.00 94.56 183 GLY A C 1
ATOM 1348 O O . GLY A 1 183 ? -9.349 14.387 -2.352 1.00 94.56 183 GLY A O 1
ATOM 1349 N N . VAL A 1 184 ? -8.534 12.365 -1.791 1.00 94.56 184 VAL A N 1
ATOM 1350 C CA . VAL A 1 184 ? -8.549 12.595 -0.342 1.00 94.56 184 VAL A CA 1
ATOM 1351 C C . VAL A 1 184 ? -7.511 13.657 0.023 1.00 94.56 184 VAL A C 1
ATOM 1353 O O . VAL A 1 184 ? -6.315 13.448 -0.163 1.00 94.56 184 VAL A O 1
ATOM 1356 N N . ASP A 1 185 ? -7.977 14.784 0.559 1.00 91.00 185 ASP A N 1
ATOM 1357 C CA . ASP A 1 185 ? -7.163 15.940 0.962 1.00 91.00 185 ASP A CA 1
ATOM 1358 C C . ASP A 1 185 ? -7.392 16.368 2.427 1.00 91.00 185 ASP A C 1
ATOM 1360 O O . ASP A 1 185 ? -6.779 17.322 2.913 1.00 91.00 185 ASP A O 1
ATOM 1364 N N . ALA A 1 186 ? -8.265 15.657 3.146 1.00 87.19 186 ALA A N 1
ATOM 1365 C CA . ALA A 1 186 ? -8.600 15.899 4.543 1.00 87.19 186 ALA A CA 1
ATOM 1366 C C . ALA A 1 186 ? -8.989 14.591 5.263 1.00 87.19 186 ALA A C 1
ATOM 1368 O O . ALA A 1 186 ? -9.386 13.624 4.606 1.00 87.19 186 ALA A O 1
ATOM 1369 N N . PRO A 1 187 ? -8.926 14.550 6.611 1.00 90.00 187 PRO A N 1
ATOM 1370 C CA . PRO A 1 187 ? -9.355 13.385 7.378 1.00 90.00 187 PRO A CA 1
ATOM 1371 C C . PRO A 1 187 ? -10.813 12.995 7.104 1.00 90.00 187 PRO A C 1
ATOM 1373 O O . PRO A 1 187 ? -11.707 13.843 7.047 1.00 90.00 187 PRO A O 1
ATOM 1376 N N . ILE A 1 188 ? -11.050 11.693 6.984 1.00 91.75 188 ILE A N 1
ATOM 1377 C CA . ILE A 1 188 ? -12.342 11.096 6.647 1.00 91.75 188 ILE A CA 1
ATOM 1378 C C . ILE A 1 188 ? -13.035 10.640 7.930 1.00 91.75 188 ILE A C 1
ATOM 1380 O O . ILE A 1 188 ? -12.489 9.838 8.686 1.00 91.75 188 ILE A O 1
ATOM 1384 N N . ALA A 1 189 ? -14.261 11.107 8.160 1.00 90.50 189 ALA A N 1
ATOM 1385 C CA . ALA A 1 189 ? -15.103 10.614 9.245 1.00 90.50 189 ALA A CA 1
ATOM 1386 C C . ALA A 1 189 ? -15.865 9.358 8.801 1.00 90.50 189 ALA A C 1
ATOM 1388 O O . ALA A 1 189 ? -16.552 9.376 7.783 1.00 90.50 189 ALA A O 1
ATOM 1389 N N . LEU A 1 190 ? -15.782 8.290 9.590 1.00 90.75 190 LEU A N 1
ATOM 1390 C CA . LEU A 1 190 ? -16.380 6.993 9.291 1.00 90.75 190 LEU A CA 1
ATOM 1391 C C . LEU A 1 190 ? -17.268 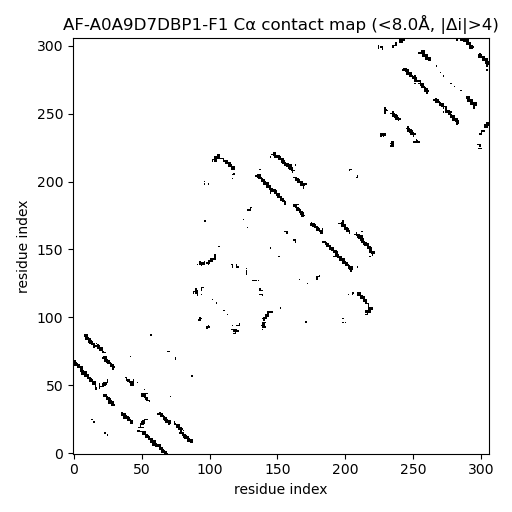6.534 10.452 1.00 90.75 190 LEU A C 1
ATOM 1393 O O . LEU A 1 190 ? -16.824 6.474 11.597 1.00 90.75 190 LEU A O 1
ATOM 1397 N N . ASN A 1 191 ? -18.509 6.154 10.144 1.00 91.00 191 ASN A N 1
ATOM 1398 C CA . ASN A 1 191 ? -19.443 5.590 11.118 1.00 91.00 191 ASN A CA 1
ATOM 1399 C C . ASN A 1 191 ? -19.604 4.091 10.874 1.00 91.00 191 ASN A C 1
ATOM 1401 O O . ASN A 1 191 ? -20.092 3.678 9.823 1.00 91.00 191 ASN A O 1
ATOM 1405 N N . VAL A 1 192 ? -19.224 3.277 11.852 1.00 90.50 192 VAL A N 1
ATOM 1406 C CA . VAL A 1 192 ? -19.260 1.811 11.764 1.00 90.50 192 VAL A CA 1
ATOM 1407 C C . VAL A 1 192 ? -19.776 1.214 13.069 1.00 90.50 192 VAL A C 1
ATOM 1409 O O . VAL A 1 192 ? -19.659 1.839 14.124 1.00 90.50 192 VAL A O 1
ATOM 1412 N N . PRO A 1 193 ? -20.347 -0.001 13.057 1.00 88.69 193 PRO A N 1
ATOM 1413 C CA . PRO A 1 193 ? -20.627 -0.700 14.300 1.00 88.69 193 PRO A CA 1
ATOM 1414 C C . PRO A 1 193 ? -19.330 -0.955 15.082 1.00 88.69 193 PRO A C 1
ATOM 1416 O O . PRO A 1 193 ? -18.263 -1.179 14.501 1.00 88.69 193 PRO A O 1
ATOM 1419 N N . ALA A 1 194 ? -19.428 -0.959 16.410 1.00 85.38 194 ALA A N 1
ATOM 1420 C CA . ALA A 1 194 ? -18.327 -1.383 17.266 1.00 85.38 194 ALA A CA 1
ATOM 1421 C C . ALA A 1 194 ? -17.964 -2.856 16.999 1.00 85.38 194 ALA A C 1
ATOM 1423 O O . ALA A 1 194 ? -18.824 -3.668 16.655 1.00 85.38 194 ALA A O 1
ATOM 1424 N N . ASN A 1 195 ? -16.697 -3.193 17.214 1.00 84.19 195 ASN A N 1
ATOM 1425 C CA . ASN A 1 195 ? -16.101 -4.516 17.067 1.00 84.19 195 ASN A CA 1
ATOM 1426 C C . ASN A 1 195 ? -16.281 -5.112 15.662 1.00 84.19 195 ASN A C 1
ATOM 1428 O O . ASN A 1 195 ? -16.547 -6.305 15.508 1.00 84.19 195 ASN A O 1
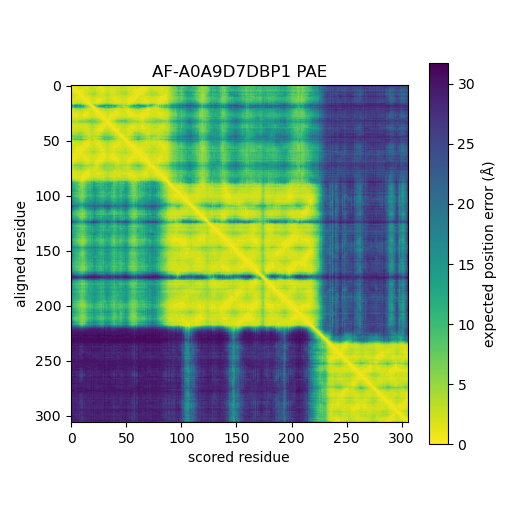ATOM 1432 N N . THR A 1 196 ? -16.165 -4.262 14.646 1.00 89.06 196 THR A N 1
ATOM 1433 C CA . THR A 1 196 ? -16.260 -4.650 13.239 1.00 89.06 196 THR A CA 1
ATOM 1434 C C . THR A 1 196 ? -14.858 -4.762 12.665 1.00 89.06 196 THR A C 1
ATOM 1436 O O . THR A 1 196 ? -14.085 -3.807 12.753 1.00 89.06 196 THR A O 1
ATOM 1439 N N . GLU A 1 197 ? -14.546 -5.915 12.076 1.00 92.00 197 GLU A N 1
ATOM 1440 C CA . GLU A 1 197 ? -13.357 -6.088 11.240 1.00 92.00 197 GLU A CA 1
ATOM 1441 C C . GLU A 1 197 ? -13.566 -5.365 9.911 1.00 92.00 197 GLU A C 1
ATOM 1443 O O . GLU A 1 197 ? -14.586 -5.548 9.241 1.00 92.00 197 GLU A O 1
ATOM 1448 N N . LEU A 1 198 ? -12.606 -4.520 9.552 1.00 93.69 198 LEU A N 1
ATOM 1449 C CA . LEU A 1 198 ? -12.672 -3.641 8.397 1.00 93.69 198 LEU A CA 1
ATOM 1450 C C . LEU A 1 198 ? -11.410 -3.787 7.558 1.00 93.69 198 LEU A C 1
ATOM 1452 O O . LEU A 1 198 ? -10.306 -3.975 8.071 1.00 93.69 198 LEU A O 1
ATOM 1456 N N . LEU A 1 199 ? -11.595 -3.647 6.252 1.00 94.94 199 LEU A N 1
ATOM 1457 C CA . LEU A 1 199 ? -10.536 -3.525 5.268 1.00 94.94 199 LEU A CA 1
ATOM 1458 C C . LEU A 1 199 ? -10.543 -2.106 4.712 1.00 94.94 199 LEU A C 1
ATOM 1460 O O . LEU A 1 199 ? -11.586 -1.599 4.299 1.00 94.94 199 LEU A O 1
ATOM 1464 N N . LEU A 1 200 ? -9.369 -1.493 4.670 1.00 95.88 200 LEU A N 1
ATOM 1465 C CA . LEU A 1 200 ? -9.107 -0.227 4.005 1.00 95.88 200 LEU A CA 1
ATOM 1466 C C . LEU A 1 200 ? -8.303 -0.498 2.738 1.00 95.88 200 LEU A C 1
ATOM 1468 O O . LEU A 1 200 ? -7.213 -1.060 2.798 1.00 95.88 200 LEU A O 1
ATOM 1472 N N . ARG A 1 201 ? -8.842 -0.064 1.603 1.00 95.12 201 ARG A N 1
ATOM 1473 C CA . ARG A 1 201 ? -8.152 -0.029 0.314 1.00 95.12 201 ARG A CA 1
ATOM 1474 C C . ARG A 1 201 ? -7.712 1.397 0.034 1.00 95.12 201 ARG A C 1
ATOM 1476 O O . ARG A 1 201 ? -8.555 2.292 0.064 1.00 95.12 201 ARG A O 1
ATOM 1483 N N . ILE A 1 202 ? -6.436 1.589 -0.274 1.00 96.81 202 ILE A N 1
ATOM 1484 C CA . ILE A 1 202 ? -5.863 2.875 -0.688 1.00 96.81 202 ILE A CA 1
ATOM 1485 C C . ILE A 1 202 ? -5.349 2.717 -2.114 1.00 96.81 202 ILE A C 1
ATOM 1487 O O . ILE A 1 202 ? -4.656 1.739 -2.388 1.00 96.81 202 ILE A O 1
ATOM 1491 N N . TRP A 1 203 ? -5.695 3.633 -3.022 1.00 95.75 203 TRP A N 1
ATOM 1492 C CA . TRP A 1 203 ? -5.276 3.538 -4.427 1.00 95.75 203 TRP A CA 1
ATOM 1493 C C . TRP A 1 203 ? -5.040 4.880 -5.110 1.00 95.75 203 TRP A C 1
ATOM 1495 O O . TRP A 1 203 ? -5.512 5.919 -4.652 1.00 95.75 203 TRP A O 1
ATOM 1505 N N . ASN A 1 204 ? -4.375 4.818 -6.262 1.00 96.25 204 ASN A N 1
ATOM 1506 C CA . ASN A 1 204 ? -4.405 5.838 -7.308 1.00 96.25 204 ASN A CA 1
ATOM 1507 C C . ASN A 1 204 ? -4.188 5.186 -8.690 1.00 96.25 204 ASN A C 1
ATOM 1509 O O . ASN A 1 204 ? -4.336 3.967 -8.825 1.00 96.25 204 ASN A O 1
ATOM 1513 N N . GLY A 1 205 ? -3.876 5.995 -9.708 1.00 93.69 205 GLY A N 1
ATOM 1514 C CA . GLY A 1 205 ? -3.695 5.552 -11.090 1.00 93.69 205 GLY A CA 1
ATOM 1515 C C . GLY A 1 205 ? -2.428 4.739 -11.362 1.00 93.69 205 GLY A C 1
ATOM 1516 O O . GLY A 1 205 ? -2.293 4.193 -12.460 1.00 93.69 205 GLY A O 1
ATOM 1517 N N . GLY A 1 206 ? -1.512 4.620 -10.397 1.00 91.56 206 GLY A N 1
ATOM 1518 C CA . GLY A 1 206 ? -0.205 4.010 -10.603 1.00 91.56 206 GLY A CA 1
ATOM 1519 C C . GLY A 1 206 ? 0.715 4.857 -11.490 1.00 91.56 206 GLY A C 1
ATOM 1520 O O . GLY A 1 206 ? 0.420 6.002 -11.826 1.00 91.56 206 GLY A O 1
ATOM 1521 N N . GLY A 1 207 ? 1.843 4.286 -11.917 1.00 88.75 207 GLY A N 1
ATOM 1522 C CA . GLY A 1 207 ? 2.768 4.975 -12.822 1.00 88.75 207 GLY A CA 1
ATOM 1523 C C . GLY A 1 207 ? 3.313 6.265 -12.209 1.00 88.75 207 GLY A C 1
ATOM 1524 O O . GLY A 1 207 ? 4.013 6.204 -11.206 1.00 88.75 207 GLY A O 1
ATOM 1525 N N . VAL A 1 208 ? 3.001 7.416 -12.814 1.00 89.00 208 VAL A N 1
ATOM 1526 C CA . VAL A 1 208 ? 3.434 8.731 -12.301 1.00 89.00 208 VAL A CA 1
ATOM 1527 C C . VAL A 1 208 ? 2.683 9.163 -11.041 1.00 89.00 208 VAL A C 1
ATOM 1529 O O . VAL A 1 208 ? 3.220 9.965 -10.286 1.00 89.00 208 VAL A O 1
ATOM 1532 N N . ASP A 1 209 ? 1.494 8.605 -10.798 1.00 95.25 209 ASP A N 1
ATOM 1533 C CA . ASP A 1 209 ? 0.696 8.915 -9.611 1.00 95.25 209 ASP A CA 1
ATOM 1534 C C . ASP A 1 209 ? 1.184 8.112 -8.393 1.00 95.25 209 ASP A C 1
ATOM 1536 O O . ASP A 1 209 ? 0.930 8.495 -7.248 1.00 95.25 209 ASP A O 1
ATOM 1540 N N . ALA A 1 210 ? 1.843 6.969 -8.628 1.00 94.75 210 ALA A N 1
ATOM 1541 C CA . ALA A 1 210 ? 2.273 6.044 -7.586 1.00 94.75 210 ALA A CA 1
ATOM 1542 C C . ALA A 1 210 ? 3.314 6.676 -6.659 1.00 94.75 210 ALA A C 1
ATOM 1544 O O . ALA A 1 210 ? 4.154 7.466 -7.083 1.00 94.75 210 ALA A O 1
ATOM 1545 N N . GLY A 1 211 ? 3.298 6.264 -5.397 1.00 95.31 211 GLY A N 1
ATOM 1546 C CA . GLY A 1 211 ? 4.296 6.708 -4.439 1.00 95.31 211 GLY A CA 1
ATOM 1547 C C . GLY A 1 211 ? 3.914 6.389 -3.006 1.00 95.31 211 GLY A C 1
ATOM 1548 O O . GLY A 1 211 ? 3.052 5.550 -2.725 1.00 95.31 211 GLY A O 1
ATOM 1549 N N . THR A 1 212 ? 4.578 7.080 -2.086 1.00 96.50 212 THR A N 1
ATOM 1550 C CA . THR A 1 212 ? 4.379 6.911 -0.650 1.00 96.50 212 THR A CA 1
ATOM 1551 C C . THR A 1 212 ? 3.223 7.763 -0.131 1.00 96.50 212 THR A C 1
ATOM 1553 O O . THR A 1 212 ? 2.924 8.848 -0.643 1.00 96.50 212 THR A O 1
ATOM 1556 N N . TYR A 1 213 ? 2.582 7.276 0.926 1.00 97.06 213 TYR A N 1
ATOM 1557 C CA . TYR A 1 213 ? 1.545 7.990 1.663 1.00 97.06 213 TYR A CA 1
ATOM 1558 C C . TYR A 1 213 ? 1.567 7.582 3.140 1.00 97.06 213 TYR A C 1
ATOM 1560 O O . TYR A 1 213 ? 2.074 6.522 3.512 1.00 97.06 213 TYR A O 1
ATOM 1568 N N . ASN A 1 214 ? 0.986 8.415 3.993 1.00 95.94 214 ASN A N 1
ATOM 1569 C CA . ASN A 1 214 ? 0.771 8.128 5.402 1.00 95.94 214 ASN A CA 1
ATOM 1570 C C . ASN A 1 214 ? -0.671 7.680 5.633 1.00 95.94 214 ASN A C 1
ATOM 1572 O O . ASN A 1 214 ? -1.605 8.262 5.083 1.00 95.94 214 ASN A O 1
ATOM 1576 N N . VAL A 1 215 ? -0.848 6.668 6.479 1.00 96.50 215 VAL A N 1
ATOM 1577 C CA . VAL A 1 215 ? -2.153 6.153 6.892 1.00 96.50 215 VAL A CA 1
ATOM 1578 C C . VAL A 1 215 ? -2.231 5.996 8.400 1.00 96.50 215 VAL A C 1
ATOM 1580 O O . VAL A 1 215 ? -1.287 5.567 9.065 1.00 96.50 215 VAL A O 1
ATOM 1583 N N . CYS A 1 216 ? -3.388 6.343 8.946 1.00 92.50 216 CYS A N 1
ATOM 1584 C CA . CYS A 1 216 ? -3.674 6.253 10.364 1.00 92.50 216 CYS A CA 1
ATOM 1585 C C . CYS A 1 216 ? -5.179 6.169 10.585 1.00 92.50 216 CYS A C 1
ATOM 1587 O O . CYS A 1 216 ? -5.950 6.878 9.940 1.00 92.50 216 CYS A O 1
ATOM 1589 N N . VAL A 1 217 ? -5.592 5.299 11.502 1.00 93.56 217 VAL A N 1
ATOM 1590 C CA . VAL A 1 217 ? -6.989 5.191 11.915 1.00 93.56 217 VAL A CA 1
ATOM 1591 C C . VAL A 1 217 ? -7.062 5.583 13.373 1.00 93.56 217 VAL A C 1
ATOM 1593 O O . VAL A 1 217 ? -6.476 4.934 14.240 1.00 93.56 217 VAL A O 1
ATOM 1596 N N . GLU A 1 218 ? -7.802 6.644 13.634 1.00 88.12 218 GLU A N 1
ATOM 1597 C CA . GLU A 1 218 ? -8.120 7.108 14.966 1.00 88.12 218 GLU A CA 1
ATOM 1598 C C . GLU A 1 218 ? -9.570 6.779 15.282 1.00 88.12 218 GLU A C 1
ATOM 1600 O O . GLU A 1 218 ? -10.436 6.711 14.410 1.00 88.12 218 GLU A O 1
ATOM 1605 N N . GLY A 1 219 ? -9.855 6.583 16.554 1.00 84.00 219 GLY A N 1
ATOM 1606 C CA . GLY A 1 219 ? -11.210 6.402 17.019 1.00 84.00 219 GLY A CA 1
ATOM 1607 C C . GLY A 1 219 ? -11.349 6.944 18.415 1.00 84.00 219 GLY A C 1
ATOM 1608 O O . GLY A 1 219 ? -10.421 6.869 19.230 1.00 84.00 219 GLY A O 1
ATOM 1609 N N . ASP A 1 220 ? -12.560 7.407 18.704 1.00 71.06 220 ASP A N 1
ATOM 1610 C CA . ASP A 1 220 ? -12.985 7.574 20.079 1.00 71.06 220 ASP A CA 1
ATOM 1611 C C . ASP A 1 220 ? -13.169 6.189 20.679 1.00 71.06 220 ASP A C 1
ATOM 1613 O O . ASP A 1 220 ? -14.236 5.581 20.773 1.00 71.06 220 ASP A O 1
ATOM 1617 N N . PHE A 1 221 ? -12.046 5.693 21.138 1.00 62.88 221 PHE A N 1
ATOM 1618 C CA . PHE A 1 221 ? -11.993 4.844 22.275 1.00 62.88 221 PHE A CA 1
ATOM 1619 C C . PHE A 1 221 ? -12.772 5.532 23.406 1.00 62.88 221 PHE A C 1
ATOM 1621 O O . PHE A 1 221 ? -12.281 6.469 24.032 1.00 62.88 221 PHE A O 1
ATOM 1628 N N . ASN A 1 222 ? -13.961 5.036 23.746 1.00 48.44 222 ASN A N 1
ATOM 1629 C CA . ASN A 1 222 ? -14.529 5.218 25.084 1.00 48.44 222 ASN A CA 1
ATOM 1630 C C . ASN A 1 222 ? -13.625 4.545 26.148 1.00 48.44 222 ASN A C 1
ATOM 1632 O O . ASN A 1 222 ? -13.963 3.566 26.808 1.00 48.44 222 ASN A O 1
ATOM 1636 N N . VAL A 1 223 ? -12.416 5.088 26.314 1.00 44.00 223 VAL A N 1
ATOM 1637 C CA . VAL A 1 223 ? -11.671 5.123 27.571 1.00 44.00 223 VAL A CA 1
ATOM 1638 C C . VAL A 1 223 ? -12.402 6.036 28.542 1.00 44.00 223 VAL A C 1
ATOM 1640 O O . VAL A 1 223 ? -12.277 5.865 29.754 1.00 44.00 223 VAL A O 1
ATOM 1643 N N . GLY A 1 224 ? -13.201 6.957 27.988 1.00 38.97 224 GLY A N 1
ATOM 1644 C CA . GLY A 1 224 ? -14.270 7.663 28.655 1.00 38.97 224 GLY A CA 1
ATOM 1645 C C . GLY A 1 224 ? -15.184 6.683 29.368 1.00 38.97 224 GLY A C 1
ATOM 1646 O O . GLY A 1 224 ? -15.979 5.957 28.776 1.00 38.97 224 GLY A O 1
ATOM 1647 N N . VAL A 1 225 ? -15.047 6.694 30.685 1.00 39.50 225 VAL A N 1
ATOM 1648 C CA . VAL A 1 225 ? -16.091 6.351 31.630 1.00 39.50 225 VAL A CA 1
ATOM 1649 C C . VAL A 1 225 ? -17.384 7.012 31.129 1.00 39.50 225 VAL A C 1
ATOM 1651 O O . VAL A 1 225 ? -17.627 8.186 31.389 1.00 39.50 225 VAL A O 1
ATOM 1654 N N . SER A 1 226 ? -18.267 6.257 30.466 1.00 43.12 226 SER A N 1
ATOM 1655 C CA . SER A 1 226 ? -19.655 6.394 30.887 1.00 43.12 226 SER A CA 1
ATOM 1656 C C . SER A 1 226 ? -19.580 6.006 32.342 1.00 43.12 226 SER A C 1
ATOM 1658 O O . SER A 1 226 ? -19.266 4.856 32.648 1.00 43.12 226 SER A O 1
ATOM 1660 N N . ALA A 1 227 ? -19.704 6.990 33.230 1.00 42.41 227 ALA A N 1
ATOM 1661 C CA . ALA A 1 227 ? -19.903 6.697 34.629 1.00 42.41 227 ALA A CA 1
ATOM 1662 C C . ALA A 1 227 ? -21.013 5.667 34.624 1.00 42.41 227 ALA A C 1
ATOM 1664 O O . ALA A 1 227 ? -22.134 5.986 34.225 1.00 42.41 227 ALA A O 1
ATOM 1665 N N . SER A 1 228 ? -20.706 4.424 34.986 1.00 44.72 228 SER A N 1
ATOM 1666 C CA . SER A 1 228 ? -21.746 3.571 35.500 1.00 44.72 228 SER A CA 1
ATOM 1667 C C . SER A 1 228 ? -22.167 4.313 36.754 1.00 44.72 228 SER A C 1
ATOM 1669 O O . SER A 1 228 ? -21.532 4.235 37.808 1.00 44.72 228 SER A O 1
ATOM 1671 N N . THR A 1 229 ? -23.162 5.174 36.596 1.00 45.22 229 THR A N 1
ATOM 1672 C CA . THR A 1 229 ? -23.881 5.705 37.718 1.00 45.22 229 THR A CA 1
ATOM 1673 C C . THR A 1 229 ? -24.309 4.465 38.473 1.00 45.22 229 THR A C 1
ATOM 1675 O O . THR A 1 229 ? -25.036 3.633 37.922 1.00 45.22 229 THR A O 1
ATOM 1678 N N . GLY A 1 230 ? -23.875 4.334 39.727 1.00 47.22 230 GLY A N 1
ATOM 1679 C CA . GLY A 1 230 ? -24.641 3.509 40.649 1.00 47.22 230 GLY A CA 1
ATOM 1680 C C . GLY A 1 230 ? -26.112 3.925 40.552 1.00 47.22 230 GLY A C 1
ATOM 1681 O O . GLY A 1 230 ? -26.441 4.984 40.007 1.00 47.22 230 GLY A O 1
ATOM 1682 N N . SER A 1 231 ? -27.010 3.125 41.102 1.00 53.28 231 SER A N 1
ATOM 1683 C CA . SER A 1 231 ? -28.464 3.363 41.065 1.00 53.28 231 SER A CA 1
ATOM 1684 C C . SER A 1 231 ? -28.936 4.792 41.463 1.00 53.28 231 SER A C 1
ATOM 1686 O O . SER A 1 231 ? -30.098 5.126 41.249 1.00 53.28 231 SER A O 1
ATOM 1688 N N . ALA A 1 232 ? -28.042 5.654 41.980 1.00 50.47 232 ALA A N 1
ATOM 1689 C CA . ALA A 1 232 ? -28.241 7.056 42.349 1.00 50.47 232 ALA A CA 1
ATOM 1690 C C . ALA A 1 232 ? -27.390 8.128 41.600 1.00 50.47 232 ALA A C 1
ATOM 1692 O O . ALA A 1 232 ? -27.373 9.275 42.043 1.00 50.47 232 ALA A O 1
ATOM 1693 N N . GLY A 1 233 ? -26.668 7.832 40.508 1.00 53.00 233 GLY A N 1
ATOM 1694 C CA . GLY A 1 233 ? -25.968 8.887 39.737 1.00 53.00 233 GLY A CA 1
ATOM 1695 C C . GLY A 1 233 ? -24.541 9.255 40.184 1.00 53.00 233 GLY A C 1
ATOM 1696 O O . GLY A 1 233 ? -23.968 10.199 39.646 1.00 53.00 233 GLY A O 1
ATOM 1697 N N . GLN A 1 234 ? -23.957 8.561 41.168 1.00 57.03 234 GLN A N 1
ATOM 1698 C CA . GLN A 1 234 ? -22.630 8.887 41.719 1.00 57.03 234 GLN A CA 1
ATOM 1699 C C . GLN A 1 234 ? -21.474 8.164 41.008 1.00 57.03 234 GLN A C 1
ATOM 1701 O O . GLN A 1 234 ? -21.604 7.006 40.615 1.00 57.03 234 GLN A O 1
ATOM 1706 N N . LEU A 1 235 ? -20.336 8.862 40.887 1.00 61.31 235 LEU A N 1
ATOM 1707 C CA . LEU A 1 235 ? -19.070 8.347 40.354 1.00 61.31 235 LEU A CA 1
ATOM 1708 C C . LEU A 1 235 ? -18.383 7.417 41.360 1.00 61.31 235 LEU A C 1
ATOM 1710 O O . LEU A 1 235 ? -18.209 7.790 42.520 1.00 61.31 235 LEU A O 1
ATOM 1714 N N . ILE A 1 236 ? -17.927 6.255 40.891 1.00 73.69 236 ILE A N 1
ATOM 1715 C CA . ILE A 1 236 ? -17.147 5.301 41.685 1.00 73.69 236 ILE A CA 1
ATOM 1716 C C . ILE A 1 236 ? -15.684 5.734 41.682 1.00 73.69 236 ILE A C 1
ATOM 1718 O O . ILE A 1 236 ? -15.063 5.896 40.634 1.00 73.69 236 ILE A O 1
ATOM 1722 N N . GLN A 1 237 ? -15.130 5.923 42.871 1.00 76.00 237 GLN A N 1
ATOM 1723 C CA . GLN A 1 237 ? -13.731 6.240 43.101 1.00 76.00 237 GLN A CA 1
ATOM 1724 C C . GLN A 1 237 ? -12.945 4.968 43.400 1.00 76.00 237 GLN A C 1
ATOM 1726 O O . GLN A 1 237 ? -13.361 4.148 44.223 1.00 76.00 237 GLN A O 1
ATOM 1731 N N . LEU A 1 238 ? -11.785 4.854 42.756 1.00 80.38 238 LEU A N 1
ATOM 1732 C CA . LEU A 1 238 ? -10.799 3.810 42.995 1.00 80.38 238 LEU A CA 1
ATOM 1733 C C . LEU A 1 238 ? -9.562 4.424 43.639 1.00 80.38 238 LEU A C 1
ATOM 1735 O O . LEU A 1 238 ? -9.022 5.402 43.122 1.00 80.38 238 LEU A O 1
ATOM 1739 N N . TYR A 1 239 ? -9.111 3.872 44.761 1.00 72.50 239 TYR A N 1
ATOM 1740 C CA . TYR A 1 239 ? -7.880 4.322 45.406 1.00 72.50 239 TYR A CA 1
ATOM 1741 C C . TYR A 1 239 ? -7.270 3.239 46.317 1.00 72.50 239 TYR A C 1
ATOM 1743 O O . TYR A 1 239 ? -8.000 2.411 46.863 1.00 72.50 239 TYR A O 1
ATOM 1751 N N . PRO A 1 240 ? -5.944 3.256 46.534 1.00 77.00 240 PRO A N 1
ATOM 1752 C CA . PRO A 1 240 ? -4.971 4.070 45.807 1.00 77.00 240 PRO A CA 1
ATOM 1753 C C . PRO A 1 240 ? -4.824 3.591 44.354 1.00 77.00 240 PRO A C 1
ATOM 1755 O O . PRO A 1 240 ? -4.997 2.413 44.070 1.00 77.00 240 PRO A O 1
ATOM 1758 N N . VAL A 1 241 ? -4.533 4.510 43.434 1.00 67.56 241 VAL A N 1
ATOM 1759 C CA . VAL A 1 241 ? -4.104 4.195 42.065 1.00 67.56 241 VAL A CA 1
ATOM 1760 C C . VAL A 1 241 ? -2.870 5.062 41.780 1.00 67.56 241 VAL A C 1
ATOM 1762 O O . VAL A 1 241 ? -3.013 6.286 41.799 1.00 67.56 241 VAL A O 1
ATOM 1765 N N . PRO A 1 242 ? -1.675 4.484 41.549 1.00 78.19 242 PRO A N 1
ATOM 1766 C CA . PRO A 1 242 ? -1.373 3.048 41.469 1.00 78.19 242 PRO A CA 1
ATOM 1767 C C . PRO A 1 242 ? -1.616 2.274 42.779 1.00 78.19 242 PRO A C 1
ATOM 1769 O O . PRO A 1 242 ? -1.511 2.831 43.872 1.00 78.19 242 PRO A O 1
ATOM 1772 N N . VAL A 1 243 ? -1.966 0.990 42.667 1.00 87.31 243 VAL A N 1
ATOM 1773 C CA . VAL A 1 243 ? -2.233 0.091 43.802 1.00 87.31 243 VAL A CA 1
ATOM 1774 C C . VAL A 1 243 ? -1.119 -0.941 43.946 1.00 87.31 243 VAL A C 1
ATOM 1776 O O . VAL A 1 243 ? -0.627 -1.474 42.954 1.00 87.31 243 VAL A O 1
ATOM 1779 N N . ARG A 1 244 ? -0.751 -1.257 45.191 1.00 86.81 244 ARG A N 1
ATOM 1780 C CA . ARG A 1 244 ? 0.176 -2.354 45.509 1.00 86.81 244 ARG A CA 1
ATOM 1781 C C . ARG A 1 244 ? -0.565 -3.612 45.919 1.00 86.81 244 ARG A C 1
ATOM 1783 O O . ARG A 1 244 ? -0.477 -4.607 45.212 1.00 86.81 244 ARG A O 1
ATOM 1790 N N . ASP A 1 245 ? -1.334 -3.516 46.998 1.00 92.62 245 ASP A N 1
ATOM 1791 C CA . ASP A 1 245 ? -1.873 -4.706 47.658 1.00 92.62 245 ASP A CA 1
ATOM 1792 C C . ASP A 1 245 ? -3.402 -4.726 47.627 1.00 92.62 245 ASP A C 1
ATOM 1794 O O . ASP A 1 245 ? -4.007 -5.715 47.230 1.00 92.62 245 ASP A O 1
ATOM 1798 N N . VAL A 1 246 ? -4.042 -3.616 48.014 1.00 94.31 246 VAL A N 1
ATOM 1799 C CA . VAL A 1 246 ? -5.498 -3.537 48.181 1.00 94.31 246 VAL A CA 1
ATOM 1800 C C . VAL A 1 246 ? -6.056 -2.307 47.478 1.00 94.31 246 VAL A C 1
ATOM 1802 O O . VAL A 1 246 ? -5.685 -1.178 47.803 1.00 94.31 246 VAL A O 1
ATOM 1805 N N . LEU A 1 247 ? -6.983 -2.527 46.546 1.00 90.06 247 LEU A N 1
ATOM 1806 C CA . LEU A 1 247 ? -7.732 -1.481 45.854 1.00 90.06 247 LEU A CA 1
ATOM 1807 C C . LEU A 1 247 ? -9.077 -1.265 46.553 1.00 90.06 247 LEU A C 1
ATOM 1809 O O . LEU A 1 247 ? -9.827 -2.215 46.758 1.00 90.06 247 LEU A O 1
ATOM 1813 N N . THR A 1 248 ? -9.415 -0.024 46.890 1.00 86.06 248 THR A N 1
ATOM 1814 C CA . THR A 1 248 ? -10.733 0.333 47.434 1.00 86.06 248 THR A CA 1
ATOM 1815 C C . THR A 1 248 ? -11.617 0.912 46.337 1.00 86.06 248 THR A C 1
ATOM 1817 O O . THR A 1 248 ? -11.170 1.794 45.605 1.00 86.06 248 THR A O 1
ATOM 1820 N N . ALA A 1 249 ? -12.867 0.448 46.252 1.00 86.69 249 ALA A N 1
ATOM 1821 C CA . ALA A 1 249 ? -13.891 0.952 45.340 1.00 86.69 249 ALA A CA 1
ATOM 1822 C C . ALA A 1 249 ? -15.121 1.448 46.117 1.00 86.69 249 ALA A C 1
ATOM 1824 O O . ALA A 1 249 ? -15.706 0.691 46.895 1.00 86.69 249 ALA A O 1
ATOM 1825 N N . GLN A 1 250 ? -15.520 2.709 45.914 1.00 84.06 250 GLN A N 1
ATOM 1826 C CA . GLN A 1 250 ? -16.703 3.313 46.552 1.00 84.06 250 GLN A CA 1
ATOM 1827 C C . GLN A 1 250 ? -17.209 4.561 45.799 1.00 84.06 250 GLN A C 1
ATOM 1829 O O . GLN A 1 250 ? -16.388 5.264 45.219 1.00 84.06 250 GLN A O 1
ATOM 1834 N N . PRO A 1 251 ? -18.506 4.918 45.862 1.00 78.50 251 PRO A N 1
ATOM 1835 C CA . PRO A 1 251 ? -19.599 4.168 46.475 1.00 78.50 251 PRO A CA 1
ATOM 1836 C C . PRO A 1 251 ? -20.156 3.078 45.538 1.00 78.50 251 PRO A C 1
ATOM 1838 O O . PRO A 1 251 ? -20.292 3.303 44.344 1.00 78.50 251 PRO A O 1
ATOM 1841 N N . LEU A 1 252 ? -20.511 1.904 46.066 1.00 82.12 252 LEU A N 1
ATOM 1842 C CA . LEU A 1 252 ? -20.989 0.741 45.287 1.00 82.12 252 LEU A CA 1
ATOM 1843 C C . LEU A 1 252 ? -22.521 0.571 45.290 1.00 82.12 252 LEU A C 1
ATOM 1845 O O . LEU A 1 252 ? -23.030 -0.546 45.205 1.00 82.12 252 LEU A O 1
ATOM 1849 N N . ASP A 1 253 ? -23.277 1.663 45.423 1.00 79.88 253 ASP A N 1
ATOM 1850 C CA . ASP A 1 253 ? -24.737 1.625 45.577 1.00 79.88 253 ASP A CA 1
ATOM 1851 C C . ASP A 1 253 ? -25.445 0.936 44.387 1.00 79.88 253 ASP A C 1
ATOM 1853 O O . ASP A 1 253 ? -25.650 1.518 43.315 1.00 79.88 253 ASP A O 1
ATOM 1857 N N . GLY A 1 254 ? -25.881 -0.306 44.608 1.00 76.44 254 GLY A N 1
ATOM 1858 C CA . GLY A 1 254 ? -26.602 -1.120 43.625 1.00 76.44 254 GLY A CA 1
ATOM 1859 C C . GLY A 1 254 ? -25.729 -2.067 42.802 1.00 76.44 254 GLY A C 1
ATOM 1860 O O . GLY A 1 254 ? -26.284 -2.775 41.972 1.00 76.44 254 GLY A O 1
ATOM 1861 N N . ILE A 1 255 ? -24.413 -2.115 43.039 1.00 83.75 255 ILE A N 1
ATOM 1862 C CA . ILE A 1 255 ? -23.515 -3.087 42.401 1.00 83.75 255 ILE A CA 1
ATOM 1863 C C . ILE A 1 255 ? -23.473 -4.350 43.250 1.00 83.75 255 ILE A C 1
ATOM 1865 O O . ILE A 1 255 ? -23.110 -4.268 44.423 1.00 83.75 255 ILE A O 1
ATOM 1869 N N . ALA A 1 256 ? -23.800 -5.510 42.683 1.00 87.06 256 ALA A N 1
ATOM 1870 C CA . ALA A 1 256 ? -23.778 -6.794 43.389 1.00 87.06 256 ALA A CA 1
ATOM 1871 C C . ALA A 1 256 ? -22.425 -7.516 43.285 1.00 87.06 256 ALA A C 1
ATOM 1873 O O . ALA A 1 256 ? -22.014 -8.231 44.209 1.00 87.06 256 ALA A O 1
ATOM 1874 N N . THR A 1 257 ? -21.731 -7.332 42.165 1.00 90.31 257 THR A N 1
ATOM 1875 C CA . THR A 1 257 ? -20.493 -8.033 41.822 1.00 90.31 257 THR A CA 1
ATOM 1876 C C . THR A 1 257 ? -19.457 -7.077 41.257 1.00 90.31 257 THR A C 1
ATOM 1878 O O . THR A 1 257 ? -19.783 -6.205 40.462 1.00 90.31 257 THR A O 1
ATOM 1881 N N . LEU A 1 258 ? -18.200 -7.258 41.654 1.00 91.75 258 LEU A N 1
ATOM 1882 C CA . LEU A 1 258 ? -17.039 -6.573 41.102 1.00 91.75 258 LEU A CA 1
ATOM 1883 C C . LEU A 1 258 ? -16.113 -7.595 40.450 1.00 91.75 258 LEU A C 1
ATOM 1885 O O . LEU A 1 258 ? -15.772 -8.594 41.074 1.00 91.75 258 LEU A O 1
ATOM 1889 N N . THR A 1 259 ? -15.687 -7.339 39.219 1.00 92.56 259 THR A N 1
ATOM 1890 C CA . THR A 1 259 ? -14.823 -8.226 38.434 1.00 92.56 259 THR A CA 1
ATOM 1891 C C . THR A 1 259 ? -13.621 -7.453 37.914 1.00 92.56 259 THR A C 1
ATOM 1893 O O . THR A 1 259 ? -13.792 -6.412 37.291 1.00 92.56 259 THR A O 1
ATOM 1896 N N . VAL A 1 260 ? -12.406 -7.945 38.144 1.00 93.38 260 VAL A N 1
ATOM 1897 C CA . VAL A 1 260 ? -11.196 -7.380 37.534 1.00 93.38 260 VAL A CA 1
ATOM 1898 C C . VAL A 1 260 ? -10.877 -8.150 36.264 1.00 93.38 260 VAL A C 1
ATOM 1900 O O . VAL A 1 260 ? -10.811 -9.383 36.283 1.00 93.38 260 VAL A O 1
ATOM 1903 N N . VAL A 1 261 ? -10.638 -7.416 35.183 1.00 88.94 261 VAL A N 1
ATOM 1904 C CA . VAL A 1 261 ? -10.223 -7.960 33.891 1.00 88.94 261 VAL A CA 1
ATOM 1905 C C . VAL A 1 261 ? -8.922 -7.309 33.413 1.00 88.94 261 VAL A C 1
ATOM 1907 O O . VAL A 1 261 ? -8.646 -6.150 33.739 1.00 88.94 261 VAL A O 1
ATOM 1910 N N . ASP A 1 262 ? -8.103 -8.050 32.663 1.00 87.81 262 ASP A N 1
ATOM 1911 C CA . ASP A 1 262 ? -6.955 -7.470 31.950 1.00 87.81 262 ASP A CA 1
ATOM 1912 C C . ASP A 1 262 ? -7.380 -6.732 30.668 1.00 87.81 262 ASP A C 1
ATOM 1914 O O . ASP A 1 262 ? -8.553 -6.716 30.288 1.00 87.81 262 ASP A O 1
ATOM 1918 N N . LEU A 1 263 ? -6.415 -6.102 29.988 1.00 80.19 263 LEU A N 1
ATOM 1919 C CA . LEU A 1 263 ? -6.649 -5.381 28.730 1.00 80.19 263 LEU A CA 1
ATOM 1920 C C . LEU A 1 263 ? -7.094 -6.295 27.576 1.00 80.19 263 LEU A C 1
ATOM 1922 O O . LEU A 1 263 ? -7.617 -5.800 26.583 1.00 80.19 263 LEU A O 1
ATOM 1926 N N . GLN A 1 264 ? -6.910 -7.611 27.702 1.00 73.81 264 GLN A N 1
ATOM 1927 C CA . GLN A 1 264 ? -7.402 -8.612 26.756 1.00 73.81 264 GLN A CA 1
ATOM 1928 C C . GLN A 1 264 ? -8.812 -9.117 27.122 1.00 73.81 264 GLN A C 1
ATOM 1930 O O . GLN A 1 264 ? -9.332 -10.016 26.464 1.00 73.81 264 GLN A O 1
ATOM 1935 N N . GLY A 1 265 ? -9.441 -8.563 28.167 1.00 72.56 265 GLY A N 1
ATOM 1936 C CA . GLY A 1 265 ? -10.793 -8.910 28.607 1.00 72.56 265 GLY A CA 1
ATOM 1937 C C . GLY A 1 265 ? -10.888 -10.195 29.437 1.00 72.56 265 GLY A C 1
ATOM 1938 O O . GLY A 1 265 ? -11.995 -10.645 29.738 1.00 72.56 265 GLY A O 1
ATOM 1939 N N . ARG A 1 266 ? -9.766 -10.807 29.841 1.00 79.38 266 ARG A N 1
ATOM 1940 C CA . ARG A 1 266 ? -9.790 -12.019 30.673 1.00 79.38 266 ARG A CA 1
ATOM 1941 C C . ARG A 1 266 ? -10.139 -11.657 32.107 1.00 79.38 266 ARG A C 1
ATOM 1943 O O . ARG A 1 266 ? -9.517 -10.782 32.699 1.00 79.38 266 ARG A O 1
ATOM 1950 N N . THR A 1 267 ? -11.095 -12.377 32.689 1.00 90.12 267 THR A N 1
ATOM 1951 C CA . THR A 1 267 ? -11.445 -12.241 34.109 1.00 90.12 267 THR A CA 1
ATOM 1952 C C . THR A 1 267 ? -10.366 -12.850 34.992 1.00 90.12 267 THR A C 1
ATOM 1954 O O . THR A 1 267 ? -10.074 -14.038 34.888 1.00 90.12 267 THR A O 1
ATOM 1957 N N . LEU A 1 268 ? -9.802 -12.033 35.878 1.00 91.56 268 LEU A N 1
ATOM 1958 C CA . LEU A 1 268 ? -8.738 -12.432 36.800 1.00 91.56 268 LEU A CA 1
ATOM 1959 C C . LEU A 1 268 ? -9.270 -12.694 38.204 1.00 91.56 268 LEU A C 1
ATOM 1961 O O . LEU A 1 268 ? -8.814 -13.606 38.887 1.00 91.56 268 LEU A O 1
ATOM 1965 N N . MET A 1 269 ? -10.256 -11.907 38.631 1.00 91.25 269 MET A N 1
ATOM 1966 C CA . MET A 1 269 ? -10.922 -12.082 39.917 1.00 91.25 269 MET A CA 1
ATOM 1967 C C . MET A 1 269 ? -12.344 -11.537 39.864 1.00 91.25 269 MET A C 1
ATOM 1969 O O . MET A 1 269 ? -12.631 -10.596 39.128 1.00 91.25 269 MET A O 1
ATOM 1973 N N . SER A 1 270 ? -13.219 -12.117 40.679 1.00 92.44 270 SER A N 1
ATOM 1974 C CA . SER A 1 270 ? -14.582 -11.645 40.898 1.00 92.44 270 SER A CA 1
ATOM 1975 C C . SER A 1 270 ? -14.906 -11.724 42.388 1.00 92.44 270 SER A C 1
ATOM 1977 O O . SER A 1 270 ? -14.527 -12.686 43.057 1.00 92.44 270 SER A O 1
ATOM 1979 N N . THR A 1 271 ? -15.569 -10.703 42.920 1.00 90.06 271 THR A N 1
ATOM 1980 C CA . THR A 1 271 ? -16.016 -10.640 44.312 1.00 90.06 271 THR A CA 1
ATOM 1981 C C . THR A 1 271 ? -17.439 -10.105 44.385 1.00 90.06 271 THR A C 1
ATOM 1983 O O . THR A 1 271 ? -17.828 -9.239 43.602 1.00 90.06 271 THR A O 1
ATOM 1986 N N . SER A 1 272 ? -18.233 -10.599 45.334 1.00 89.31 272 SER A N 1
ATOM 1987 C CA . SER A 1 272 ? -19.524 -9.980 45.632 1.00 89.31 272 SER A CA 1
ATOM 1988 C C . SER A 1 272 ? -19.329 -8.810 46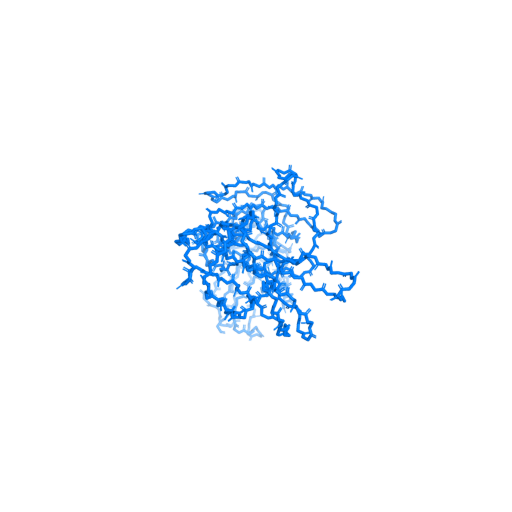.589 1.00 89.31 272 SER A C 1
ATOM 1990 O O . SER A 1 272 ? -18.573 -8.896 47.555 1.00 89.31 272 SER A O 1
ATOM 1992 N N . THR A 1 273 ? -20.050 -7.720 46.349 1.00 86.75 273 THR A N 1
ATOM 1993 C CA . THR A 1 273 ? -20.067 -6.553 47.241 1.00 86.75 273 THR A CA 1
ATOM 1994 C C . THR A 1 273 ? -20.886 -6.806 48.508 1.00 86.75 273 THR A C 1
ATOM 1996 O O . THR A 1 273 ? -20.784 -6.037 49.459 1.00 86.75 273 THR A O 1
ATOM 1999 N N . ASN A 1 274 ? -21.725 -7.853 48.531 1.00 84.88 274 ASN A N 1
ATOM 2000 C CA . ASN A 1 274 ? -22.698 -8.133 49.593 1.00 84.88 274 ASN A CA 1
ATOM 2001 C C . ASN A 1 274 ? -23.598 -6.929 49.944 1.00 84.88 274 ASN A C 1
ATOM 2003 O O . ASN A 1 274 ? -24.034 -6.785 51.086 1.00 84.88 274 ASN A O 1
ATOM 2007 N N . GLY A 1 275 ? -23.850 -6.036 48.980 1.00 80.00 275 GLY A N 1
ATOM 2008 C CA . GLY A 1 275 ? -24.632 -4.815 49.196 1.00 80.00 275 GLY A CA 1
ATOM 2009 C C . GLY A 1 275 ? -23.923 -3.745 50.037 1.00 80.00 275 GLY A C 1
ATOM 2010 O O . GLY A 1 275 ? -24.567 -2.800 50.493 1.00 80.00 275 GLY A O 1
ATOM 2011 N N . LEU A 1 276 ? -22.613 -3.876 50.266 1.00 85.12 276 LEU A N 1
ATOM 2012 C CA . LEU A 1 276 ? -21.811 -2.856 50.935 1.00 85.12 276 LEU A CA 1
ATOM 2013 C C . LEU A 1 276 ? -21.610 -1.641 50.026 1.00 85.12 276 LEU A C 1
ATOM 2015 O O . LEU A 1 276 ? -21.447 -1.766 48.817 1.00 85.12 276 LEU A O 1
ATOM 2019 N N . ARG A 1 277 ? -21.537 -0.451 50.632 1.00 84.25 277 ARG A N 1
ATOM 2020 C CA . ARG A 1 277 ? -21.248 0.810 49.923 1.00 84.25 277 ARG A CA 1
ATOM 2021 C C . ARG A 1 277 ? -19.791 0.980 49.513 1.00 84.25 277 ARG A C 1
ATOM 2023 O O . ARG A 1 277 ? -19.483 1.889 48.755 1.00 84.25 277 ARG A O 1
ATOM 2030 N N . SER A 1 278 ? -18.900 0.150 50.028 1.00 87.06 278 SER A N 1
ATOM 2031 C CA . SER A 1 278 ? -17.472 0.182 49.741 1.00 87.06 278 SER A CA 1
ATOM 2032 C C . SER A 1 278 ? -16.961 -1.250 49.754 1.00 87.06 278 SER A C 1
ATOM 2034 O O . SER A 1 278 ? -17.408 -2.049 50.581 1.00 87.06 278 SER A O 1
ATOM 2036 N N . ALA A 1 279 ? -16.053 -1.576 48.839 1.00 90.38 279 ALA A N 1
ATOM 2037 C CA . ALA A 1 279 ? -15.386 -2.869 48.803 1.00 90.38 279 ALA A CA 1
ATOM 2038 C C . ALA A 1 279 ? -13.877 -2.688 48.682 1.00 90.38 279 ALA A C 1
ATOM 2040 O O . ALA A 1 279 ? -13.387 -1.760 48.036 1.00 90.38 279 ALA A O 1
ATOM 2041 N N . GLN A 1 280 ? -13.155 -3.620 49.294 1.00 92.25 280 GLN A N 1
ATOM 2042 C CA . GLN A 1 280 ? -11.714 -3.752 49.174 1.00 92.25 280 GLN A CA 1
ATOM 2043 C C . GLN A 1 280 ? -11.404 -5.013 48.372 1.00 92.25 280 GLN A C 1
ATOM 2045 O O . GLN A 1 280 ? -11.898 -6.096 48.685 1.00 92.25 280 GLN A O 1
ATOM 2050 N N . LEU A 1 281 ? -10.609 -4.851 47.322 1.00 92.94 281 LEU A N 1
ATOM 2051 C CA . LEU A 1 281 ? -10.156 -5.906 46.427 1.00 92.94 281 LEU A CA 1
ATOM 2052 C C . LEU A 1 281 ? -8.681 -6.174 46.724 1.00 92.94 281 LEU A C 1
ATOM 2054 O O . LEU A 1 281 ? -7.856 -5.275 46.565 1.00 92.94 281 LEU A O 1
ATOM 2058 N N . ASP A 1 282 ? -8.355 -7.394 47.145 1.00 94.56 282 ASP A N 1
ATOM 2059 C CA . ASP A 1 282 ? -6.965 -7.845 47.244 1.00 94.56 282 ASP A CA 1
ATOM 2060 C C . ASP A 1 282 ? -6.435 -8.147 45.838 1.00 94.56 282 ASP A C 1
ATOM 2062 O O . ASP A 1 282 ? -6.922 -9.049 45.156 1.00 94.56 282 ASP A O 1
ATOM 2066 N N . VAL A 1 283 ? -5.457 -7.356 45.403 1.00 93.44 283 VAL A N 1
ATOM 2067 C CA . VAL A 1 283 ? -4.851 -7.409 44.070 1.00 93.44 283 VAL A CA 1
ATOM 2068 C C . VAL A 1 283 ? -3.393 -7.873 44.114 1.00 93.44 283 VAL A C 1
ATOM 2070 O O . VAL A 1 283 ? -2.692 -7.778 43.109 1.00 93.44 283 VAL A O 1
ATOM 2073 N N . ASN A 1 284 ? -2.924 -8.417 45.244 1.00 93.69 284 ASN A N 1
ATOM 2074 C CA . ASN A 1 284 ? -1.545 -8.902 45.402 1.00 93.69 284 ASN A CA 1
ATOM 2075 C C . ASN A 1 284 ? -1.145 -9.974 44.383 1.00 93.69 284 ASN A C 1
ATOM 2077 O O . ASN A 1 284 ? 0.027 -10.116 44.046 1.00 93.69 284 ASN A O 1
ATOM 2081 N N . THR A 1 285 ? -2.120 -10.749 43.913 1.00 91.75 285 THR A N 1
ATOM 2082 C CA . THR A 1 285 ? -1.902 -11.843 42.960 1.00 91.75 285 THR A CA 1
ATOM 2083 C C . THR A 1 285 ? -1.829 -11.370 41.508 1.00 91.75 285 THR A C 1
ATOM 2085 O O . THR A 1 285 ? -1.442 -12.150 40.638 1.00 91.75 285 THR A O 1
ATOM 2088 N N . LEU A 1 286 ? -2.177 -10.108 41.234 1.00 93.06 286 LEU A N 1
ATOM 2089 C CA . LEU A 1 286 ? -2.098 -9.529 39.898 1.00 93.06 286 LEU A CA 1
ATOM 2090 C C . LEU A 1 286 ? -0.650 -9.152 39.570 1.00 93.06 286 LEU A C 1
ATOM 2092 O O . LEU A 1 286 ? 0.064 -8.586 40.399 1.00 93.06 286 LEU A O 1
ATOM 2096 N N . ALA A 1 287 ? -0.228 -9.427 38.336 1.00 92.75 287 ALA A N 1
ATOM 2097 C CA . ALA A 1 287 ? 1.052 -8.943 37.831 1.00 92.75 287 ALA A CA 1
ATOM 2098 C C . ALA A 1 287 ? 1.042 -7.403 37.701 1.00 92.75 287 ALA A C 1
ATOM 2100 O O . ALA A 1 287 ? -0.032 -6.818 37.532 1.00 92.75 287 ALA A O 1
ATOM 2101 N N . PRO A 1 288 ? 2.199 -6.723 37.725 1.00 91.56 288 PRO A N 1
ATOM 2102 C CA . PRO A 1 288 ? 2.268 -5.300 37.398 1.00 91.56 288 PRO A CA 1
ATOM 2103 C C . PRO A 1 288 ? 1.663 -5.017 36.016 1.00 91.56 288 PRO A C 1
ATOM 2105 O O . PRO A 1 288 ? 1.947 -5.735 35.055 1.00 91.56 288 PRO A O 1
ATOM 2108 N N . GLY A 1 289 ? 0.805 -4.002 35.908 1.00 83.94 289 GLY A N 1
ATOM 2109 C CA . GLY A 1 289 ? 0.078 -3.723 34.667 1.00 83.94 289 GLY A CA 1
ATOM 2110 C C . GLY A 1 289 ? -1.203 -2.911 34.847 1.00 83.94 289 GLY A C 1
ATOM 2111 O O . GLY A 1 289 ? -1.544 -2.477 35.946 1.00 83.94 289 GLY A O 1
ATOM 2112 N N . SER A 1 290 ? -1.912 -2.675 33.742 1.00 85.12 290 SER A N 1
ATOM 2113 C CA . SER A 1 290 ? -3.197 -1.964 33.729 1.00 85.12 290 SER A CA 1
ATOM 2114 C C . SER A 1 290 ? -4.377 -2.930 33.712 1.00 85.12 290 SER A C 1
ATOM 2116 O O . SER A 1 290 ? -4.380 -3.900 32.956 1.00 85.12 290 SER A O 1
ATOM 2118 N N . TYR A 1 291 ? -5.395 -2.619 34.511 1.00 88.75 291 TYR A N 1
ATOM 2119 C CA . TYR A 1 291 ? -6.582 -3.447 34.699 1.00 88.75 291 TYR A CA 1
ATOM 2120 C C . TYR A 1 291 ? -7.863 -2.620 34.640 1.00 88.75 291 TYR A C 1
ATOM 2122 O O . TYR A 1 291 ? -7.879 -1.419 34.935 1.00 88.75 291 TYR A O 1
ATOM 2130 N N . VAL A 1 292 ? -8.958 -3.291 34.297 1.00 88.88 292 VAL A N 1
ATOM 2131 C CA . VAL A 1 292 ? -10.310 -2.731 34.302 1.00 88.88 292 VAL A CA 1
ATOM 2132 C C . VAL A 1 292 ? -11.116 -3.396 35.414 1.00 88.88 292 VAL A C 1
ATOM 2134 O O . VAL A 1 292 ? -11.045 -4.607 35.608 1.00 88.88 292 VAL A O 1
ATOM 2137 N N . LEU A 1 293 ? -11.891 -2.601 36.148 1.00 87.81 293 LEU A N 1
ATOM 2138 C CA . LEU A 1 293 ? -12.870 -3.072 37.119 1.00 87.81 293 LEU A CA 1
ATOM 2139 C C . LEU A 1 293 ? -14.268 -2.966 36.501 1.00 87.81 293 LEU A C 1
ATOM 2141 O O . LEU A 1 293 ? -14.674 -1.894 36.046 1.00 87.81 293 LEU A O 1
ATOM 2145 N N . LEU A 1 294 ? -15.005 -4.071 36.503 1.00 86.25 294 LEU A N 1
ATOM 2146 C CA . LEU A 1 294 ? -16.400 -4.172 36.087 1.00 86.25 294 LEU A CA 1
ATOM 2147 C C . LEU A 1 294 ? -17.298 -4.320 37.323 1.00 86.25 294 LEU A C 1
ATOM 2149 O O . LEU A 1 294 ? -16.960 -5.080 38.224 1.00 86.25 294 LEU A O 1
ATOM 2153 N N . GLY A 1 295 ? -18.437 -3.636 37.360 1.00 85.69 295 GLY A N 1
ATOM 2154 C CA . GLY A 1 295 ? -19.537 -3.840 38.295 1.00 85.69 295 GLY A CA 1
ATOM 2155 C C . GLY A 1 295 ? -20.746 -4.407 37.562 1.00 85.69 295 GLY A C 1
ATOM 2156 O O . GLY A 1 295 ? -21.204 -3.806 36.593 1.00 85.69 295 GLY A O 1
ATOM 2157 N N . ASP A 1 296 ? -21.228 -5.578 37.978 1.00 83.50 296 ASP A N 1
ATOM 2158 C CA . ASP A 1 296 ? -22.339 -6.297 37.328 1.00 83.50 296 ASP A CA 1
ATOM 2159 C C . ASP A 1 296 ? -22.182 -6.409 35.797 1.00 83.50 296 ASP A C 1
ATOM 2161 O O . ASP A 1 296 ? -23.125 -6.260 35.024 1.00 83.50 296 ASP A O 1
ATOM 2165 N N . GLY A 1 297 ? -20.942 -6.647 35.355 1.00 76.94 297 GLY A N 1
ATOM 2166 C CA . GLY A 1 297 ? -20.570 -6.780 33.943 1.00 76.94 297 GLY A CA 1
ATOM 2167 C C . GLY A 1 297 ? -20.346 -5.461 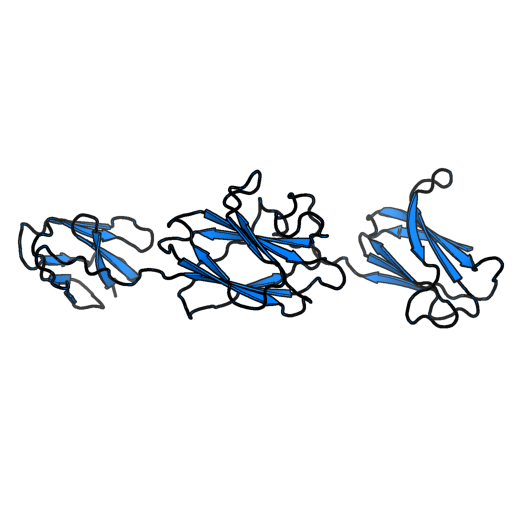33.194 1.00 76.94 297 GLY A C 1
ATOM 2168 O O . GLY A 1 297 ? -19.858 -5.491 32.070 1.00 76.94 297 GLY A O 1
ATOM 2169 N N . SER A 1 298 ? -20.635 -4.310 33.804 1.00 75.69 298 SER A N 1
ATOM 2170 C CA . SER A 1 298 ? -20.404 -2.983 33.215 1.00 75.69 298 SER A CA 1
ATOM 2171 C C . SER A 1 298 ? -19.124 -2.357 33.757 1.00 75.69 298 SER A C 1
ATOM 2173 O O . SER A 1 298 ? -18.824 -2.498 34.934 1.00 75.69 298 SER A O 1
ATOM 2175 N N . MET A 1 299 ? -18.350 -1.640 32.943 1.00 75.69 299 MET A N 1
ATOM 2176 C CA . MET A 1 299 ? -17.125 -0.988 33.425 1.00 75.69 299 MET A CA 1
ATOM 2177 C C . MET A 1 299 ? -17.435 0.076 34.489 1.00 75.69 299 MET A C 1
ATOM 2179 O O . MET A 1 299 ? -18.197 1.001 34.228 1.00 75.69 299 MET A O 1
ATOM 2183 N N . VAL A 1 300 ? -16.797 -0.036 35.659 1.00 74.56 300 VAL A N 1
ATOM 2184 C CA . VAL A 1 300 ? -16.931 0.915 36.780 1.00 74.56 300 VAL A CA 1
ATOM 2185 C C . VAL A 1 300 ? -15.666 1.739 37.025 1.00 74.56 300 VAL A C 1
ATOM 2187 O O . VAL A 1 300 ? -15.734 2.792 37.652 1.00 74.56 300 VAL A O 1
ATOM 2190 N N . GLY A 1 301 ? -14.505 1.290 36.540 1.00 74.62 301 GLY A N 1
ATOM 2191 C CA . GLY A 1 301 ? -13.254 2.038 36.662 1.00 74.62 301 GLY A CA 1
ATOM 2192 C C . GLY A 1 301 ? -12.035 1.278 36.145 1.00 74.62 301 GLY A C 1
ATOM 2193 O O . GLY A 1 301 ? -12.145 0.158 35.650 1.00 74.62 301 GLY A O 1
ATOM 2194 N N . ARG A 1 302 ? -10.857 1.897 36.247 1.00 82.00 302 ARG A N 1
ATOM 2195 C CA . ARG A 1 302 ? -9.566 1.324 35.836 1.00 82.00 302 ARG A CA 1
ATOM 2196 C C . ARG A 1 302 ? -8.502 1.622 36.882 1.00 82.00 302 ARG A C 1
ATOM 2198 O O . ARG A 1 302 ? -8.581 2.645 37.559 1.00 82.00 302 ARG A O 1
ATOM 2205 N N . PHE A 1 303 ? -7.506 0.753 36.996 1.00 81.31 303 PHE A N 1
ATOM 2206 C CA . PHE A 1 303 ? -6.390 0.951 37.915 1.00 81.31 303 PHE A CA 1
ATOM 2207 C C . PHE A 1 303 ? -5.094 0.344 37.373 1.00 81.31 303 PHE A C 1
ATOM 2209 O O . PHE A 1 303 ? -5.106 -0.527 36.505 1.00 81.31 303 PHE A O 1
ATOM 2216 N N . VAL A 1 304 ? -3.969 0.819 37.901 1.00 81.94 304 VAL A N 1
ATOM 2217 C CA . VAL A 1 304 ? -2.629 0.308 37.599 1.00 81.94 304 VAL A CA 1
ATOM 2218 C C . VAL A 1 304 ? -2.096 -0.403 38.834 1.00 81.94 304 VAL A C 1
ATOM 2220 O O . VAL A 1 304 ? -2.102 0.181 39.918 1.00 81.94 304 VAL A O 1
ATOM 2223 N N . LYS A 1 305 ? -1.653 -1.650 38.666 1.00 89.00 305 LYS A N 1
ATOM 2224 C CA . LYS A 1 305 ? -0.925 -2.432 39.669 1.00 89.00 305 LYS A CA 1
ATOM 2225 C C . LYS A 1 305 ? 0.570 -2.166 39.517 1.00 89.00 305 LYS A C 1
ATOM 2227 O O . LYS A 1 305 ? 1.095 -2.327 38.412 1.00 89.00 305 LYS A O 1
ATOM 2232 N N . GLU A 1 306 ? 1.219 -1.783 40.615 1.00 83.06 306 GLU A N 1
ATOM 2233 C CA . GLU A 1 306 ? 2.690 -1.717 40.717 1.00 83.06 306 GLU A CA 1
ATOM 2234 C C . GLU A 1 306 ? 3.333 -3.098 40.851 1.00 83.06 306 GLU A C 1
ATOM 2236 O O . GLU A 1 306 ? 2.732 -3.974 41.520 1.00 83.06 306 GLU A O 1
#

Radius of gyration: 30.84 Å; Cα contacts (8 Å, |Δi|>4): 782; chains: 1; bounding box: 54×34×96 Å